Protein AF-A0AA36HAI7-F1 (afdb_monomer)

Organism: Cylicocyclus nassatus (NCBI:txid53992)

Sequence (191 aa):
MTEGSLRRISSKKKVKFVASLKKRSSSTGAIRSSNERESETRETARFRLQFTQGDLHCRLSHNTPPGHLPRKLEWDTDLTLMNDEQRCALLIKFSDAMGIMSHPYRIVAEQGMIDLLSTATSVNSVMAALPAIVNGIRFTLLHPDQSKRVYALKIMCMLTSIHGCGPNLVPFYGRLLAPLRKYLHTDAENV

Structure (mmCIF, N/CA/C/O backbone):
data_AF-A0AA36HAI7-F1
#
_entry.id   AF-A0AA36HAI7-F1
#
loop_
_atom_site.group_PDB
_atom_site.id
_atom_site.type_symbol
_atom_site.label_atom_id
_atom_site.label_alt_id
_atom_site.label_comp_id
_atom_site.label_asym_id
_atom_site.label_entity_id
_atom_site.label_seq_id
_atom_site.pdbx_PDB_ins_code
_atom_site.Cartn_x
_atom_site.Cartn_y
_atom_site.Cartn_z
_atom_site.occupancy
_atom_site.B_iso_or_equiv
_atom_site.auth_seq_id
_atom_site.auth_comp_id
_atom_site.auth_asym_id
_atom_site.auth_atom_id
_atom_site.pdbx_PDB_model_num
ATOM 1 N N . MET A 1 1 ? 83.291 -24.273 22.658 1.00 43.22 1 MET A N 1
ATOM 2 C CA . MET A 1 1 ? 83.670 -23.288 21.624 1.00 43.22 1 MET A CA 1
ATOM 3 C C . MET A 1 1 ? 83.436 -23.924 20.266 1.00 43.22 1 MET A C 1
ATOM 5 O O . MET A 1 1 ? 84.129 -24.889 20.002 1.00 43.22 1 MET A O 1
ATOM 9 N N . THR A 1 2 ? 82.433 -23.456 19.510 1.00 39.16 2 THR A N 1
ATOM 10 C CA . THR A 1 2 ? 82.450 -23.145 18.057 1.00 39.16 2 THR A CA 1
ATOM 11 C C . THR A 1 2 ? 81.018 -23.019 17.532 1.00 39.16 2 THR A C 1
ATOM 13 O O . THR A 1 2 ? 80.203 -23.925 17.685 1.00 39.16 2 THR A O 1
ATOM 16 N N . GLU A 1 3 ? 80.747 -21.861 16.936 1.00 33.28 3 GLU A N 1
ATOM 17 C CA . GLU A 1 3 ? 79.549 -21.471 16.191 1.00 33.28 3 GLU A CA 1
ATOM 18 C C . GLU A 1 3 ? 79.463 -22.165 14.814 1.00 33.28 3 GLU A C 1
ATOM 20 O O . GLU A 1 3 ? 80.473 -22.621 14.281 1.00 33.28 3 GLU A O 1
ATOM 25 N N . GLY A 1 4 ? 78.274 -22.154 14.195 1.00 32.91 4 GLY A N 1
ATOM 26 C CA . GLY A 1 4 ? 78.083 -22.427 12.759 1.00 32.91 4 GLY A CA 1
ATOM 27 C C . GLY A 1 4 ? 76.713 -23.054 12.451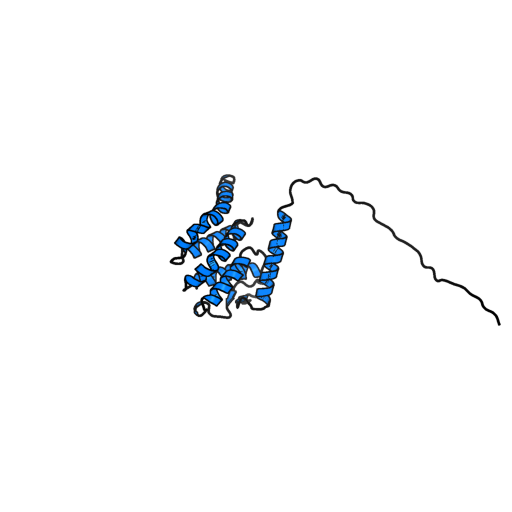 1.00 32.91 4 GLY A C 1
ATOM 28 O O . GLY A 1 4 ? 76.535 -24.240 12.674 1.00 32.91 4 GLY A O 1
ATOM 29 N N . SER A 1 5 ? 75.657 -22.297 12.125 1.00 34.94 5 SER A N 1
ATOM 30 C CA . SER A 1 5 ? 75.331 -21.685 10.817 1.00 34.94 5 SER A CA 1
ATOM 31 C C . SER A 1 5 ? 74.586 -22.632 9.850 1.00 34.94 5 SER A C 1
ATOM 33 O O . SER A 1 5 ? 74.980 -23.780 9.691 1.00 34.94 5 SER A O 1
ATOM 35 N N . LEU A 1 6 ? 73.584 -22.068 9.137 1.00 35.72 6 LEU A N 1
ATOM 36 C CA . LEU A 1 6 ? 72.895 -22.568 7.917 1.00 35.72 6 LEU A CA 1
ATOM 37 C C . LEU A 1 6 ? 71.784 -23.632 8.147 1.00 35.72 6 LEU A C 1
ATOM 39 O O . LEU A 1 6 ? 71.973 -24.569 8.895 1.00 35.72 6 LEU A O 1
ATOM 43 N N . ARG A 1 7 ? 70.589 -23.621 7.529 1.00 38.12 7 ARG A N 1
ATOM 44 C CA . ARG A 1 7 ? 70.056 -22.942 6.334 1.00 38.12 7 ARG A CA 1
ATOM 45 C C . ARG A 1 7 ? 68.521 -22.821 6.389 1.00 38.12 7 ARG A C 1
ATOM 47 O O . ARG A 1 7 ? 67.810 -23.765 6.705 1.00 38.12 7 ARG A O 1
ATOM 54 N N . ARG A 1 8 ? 68.064 -21.659 5.915 1.00 32.25 8 ARG A N 1
ATOM 55 C CA . ARG A 1 8 ? 66.859 -21.382 5.108 1.00 32.25 8 ARG A CA 1
ATOM 56 C C . ARG A 1 8 ? 66.184 -22.605 4.464 1.00 32.25 8 ARG A C 1
ATOM 58 O O . ARG A 1 8 ? 66.781 -23.243 3.599 1.00 32.25 8 ARG A O 1
ATOM 65 N N . ILE A 1 9 ? 64.891 -22.783 4.736 1.00 37.69 9 ILE A N 1
ATOM 66 C CA . ILE A 1 9 ? 63.985 -23.545 3.868 1.00 37.69 9 ILE A CA 1
ATOM 67 C C . ILE A 1 9 ? 63.387 -22.586 2.835 1.00 37.69 9 ILE A C 1
ATOM 69 O O . ILE A 1 9 ? 62.718 -21.604 3.151 1.00 37.69 9 ILE A O 1
ATOM 73 N N . SER A 1 10 ? 63.706 -22.885 1.581 1.00 31.25 10 SER A N 1
ATOM 74 C CA . SER A 1 10 ? 63.213 -22.275 0.355 1.00 31.25 10 SER A CA 1
ATOM 75 C C . SER A 1 10 ? 62.195 -23.220 -0.270 1.00 31.25 10 SER A C 1
ATOM 77 O O . SER A 1 10 ? 62.569 -24.340 -0.600 1.00 31.25 10 SER A O 1
ATOM 79 N N . SER A 1 11 ? 60.995 -22.723 -0.574 1.00 37.09 11 SER A N 1
ATOM 80 C CA . SER A 1 11 ? 60.083 -23.362 -1.532 1.00 37.09 11 SER A CA 1
ATOM 81 C C . SER A 1 11 ? 59.391 -22.303 -2.393 1.00 37.09 11 SER A C 1
ATOM 83 O O . SER A 1 11 ? 58.253 -21.911 -2.159 1.00 37.09 11 SER A O 1
ATOM 85 N N . LYS A 1 12 ? 60.105 -21.813 -3.413 1.00 32.91 12 LYS A N 1
ATOM 86 C CA . LYS A 1 12 ? 59.516 -21.165 -4.596 1.00 32.91 12 LYS A CA 1
ATOM 87 C C . LYS A 1 12 ? 59.000 -22.253 -5.545 1.00 32.91 12 LYS A C 1
ATOM 89 O O . LYS A 1 12 ? 59.813 -23.079 -5.951 1.00 32.91 12 LYS A O 1
ATOM 94 N N . LYS A 1 13 ? 57.757 -22.148 -6.040 1.00 33.94 13 LYS A N 1
ATOM 95 C CA . LYS A 1 13 ? 57.450 -22.023 -7.489 1.00 33.94 13 LYS A CA 1
ATOM 96 C C . LYS A 1 13 ? 55.952 -22.120 -7.823 1.00 33.94 13 LYS A C 1
ATOM 98 O O . LYS A 1 13 ? 55.337 -23.135 -7.545 1.00 33.94 13 LYS A O 1
ATOM 103 N N . LYS A 1 14 ? 55.541 -21.123 -8.634 1.00 32.84 14 LYS A N 1
ATOM 104 C CA . LYS A 1 14 ? 54.595 -21.154 -9.780 1.00 32.84 14 LYS A CA 1
ATOM 105 C C . LYS A 1 14 ? 53.116 -21.424 -9.426 1.00 32.84 14 LYS A C 1
ATOM 107 O O . LYS A 1 14 ? 52.816 -22.302 -8.649 1.00 32.84 14 LYS A O 1
ATOM 112 N N . VAL A 1 15 ? 52.133 -20.702 -9.967 1.00 35.97 15 VAL A N 1
ATOM 113 C CA . VAL A 1 15 ? 51.935 -20.330 -11.379 1.00 35.97 15 VAL A CA 1
ATOM 114 C C . VAL A 1 15 ? 51.191 -18.985 -11.485 1.00 35.97 15 VAL A C 1
ATOM 116 O O . VAL A 1 15 ? 50.184 -18.769 -10.822 1.00 35.97 15 VAL A O 1
ATOM 119 N N . LYS A 1 16 ? 51.693 -18.099 -12.358 1.00 40.09 16 LYS A N 1
ATOM 120 C CA . LYS A 1 16 ? 50.985 -16.941 -12.927 1.00 40.09 16 LYS A CA 1
ATOM 121 C C . LYS A 1 16 ? 50.228 -17.399 -14.178 1.00 40.09 16 LYS A C 1
ATOM 123 O O . LYS A 1 16 ? 50.870 -17.946 -15.065 1.00 40.09 16 LYS A O 1
ATOM 128 N N . PHE A 1 17 ? 48.935 -17.117 -14.260 1.00 32.16 17 PHE A N 1
ATOM 129 C CA . PHE A 1 17 ? 48.062 -17.081 -15.450 1.00 32.16 17 PHE A CA 1
ATOM 130 C C . PHE A 1 17 ? 46.818 -16.330 -14.924 1.00 32.16 17 PHE A C 1
ATOM 132 O O . PHE A 1 17 ? 46.370 -16.646 -13.831 1.00 32.16 17 PHE A O 1
ATOM 139 N N . VAL A 1 18 ? 46.283 -15.239 -15.472 1.00 37.81 18 VAL A N 1
ATOM 140 C CA . VAL A 1 18 ? 45.813 -14.959 -16.835 1.00 37.81 18 VAL A CA 1
ATOM 141 C C . VAL A 1 18 ? 45.729 -13.418 -16.928 1.00 37.81 18 VAL A C 1
ATOM 143 O O . VAL A 1 18 ? 45.133 -12.775 -16.071 1.00 37.81 18 VAL A O 1
ATOM 146 N N . ALA A 1 19 ? 46.565 -12.755 -17.723 1.00 33.78 19 ALA A N 1
ATOM 147 C CA . ALA A 1 19 ? 46.220 -12.192 -19.032 1.00 33.78 19 ALA A CA 1
ATOM 148 C C . ALA A 1 19 ? 44.856 -11.464 -19.115 1.00 33.78 19 ALA A C 1
ATOM 150 O O . ALA A 1 19 ? 43.803 -12.077 -19.218 1.00 33.78 19 ALA A O 1
ATOM 151 N N . SER A 1 20 ? 44.944 -10.130 -19.140 1.00 36.66 20 SER A N 1
ATOM 152 C CA . SER A 1 20 ? 44.315 -9.233 -20.119 1.00 36.66 20 SER A CA 1
ATOM 153 C C . SER A 1 20 ? 42.924 -9.609 -20.650 1.00 36.66 20 SER A C 1
ATOM 155 O O . SER A 1 20 ? 42.786 -10.453 -21.530 1.00 36.66 20 SER A O 1
ATOM 157 N N . LEU A 1 21 ? 41.908 -8.848 -20.237 1.00 40.12 21 LEU A N 1
ATOM 158 C CA . LEU A 1 21 ? 40.684 -8.673 -21.019 1.00 40.12 21 LEU A CA 1
ATOM 159 C C . LEU A 1 21 ? 40.210 -7.224 -20.928 1.00 40.12 21 LEU A C 1
ATOM 161 O O . LEU A 1 21 ? 39.266 -6.854 -20.238 1.00 40.12 21 LEU A O 1
ATOM 165 N N . LYS A 1 22 ? 40.898 -6.389 -21.708 1.00 45.06 22 LYS A N 1
ATOM 166 C CA . LYS A 1 22 ? 40.323 -5.173 -22.267 1.00 45.06 22 LYS A CA 1
ATOM 167 C C . LYS A 1 22 ? 39.283 -5.594 -23.302 1.00 45.06 22 LYS A C 1
ATOM 169 O O . LYS A 1 22 ? 39.638 -5.915 -24.432 1.00 45.06 22 LYS A O 1
ATOM 174 N N . LYS A 1 23 ? 38.003 -5.569 -22.934 1.00 39.53 23 LYS A N 1
ATOM 175 C CA . LYS A 1 23 ? 36.906 -5.548 -23.905 1.00 39.53 23 LYS A CA 1
ATOM 176 C C . LYS A 1 23 ? 36.092 -4.281 -23.687 1.00 39.53 23 LYS A C 1
ATOM 178 O O . LYS A 1 23 ? 35.318 -4.158 -22.748 1.00 39.53 23 LYS A O 1
ATOM 183 N N . ARG A 1 24 ? 36.343 -3.315 -24.574 1.00 40.03 24 ARG A N 1
ATOM 184 C CA . ARG A 1 24 ? 35.413 -2.237 -24.897 1.00 40.03 24 ARG A CA 1
ATOM 185 C C . ARG A 1 24 ? 34.096 -2.890 -25.316 1.00 40.03 24 ARG A C 1
ATOM 187 O O . ARG A 1 24 ? 34.078 -3.601 -26.316 1.00 40.03 24 ARG A O 1
ATOM 194 N N . SER A 1 25 ? 33.020 -2.631 -24.588 1.00 36.41 25 SER A N 1
ATOM 195 C CA . SER A 1 25 ? 31.663 -2.755 -25.112 1.00 36.41 25 SER A CA 1
ATOM 196 C C . SER A 1 25 ? 31.070 -1.356 -25.173 1.00 36.41 25 SER A C 1
ATOM 198 O O . SER A 1 25 ? 30.589 -0.803 -24.188 1.00 36.41 25 SER A O 1
ATOM 200 N N . SER A 1 26 ? 31.169 -0.766 -26.358 1.00 43.06 26 SER A N 1
ATOM 201 C CA . SER A 1 26 ? 30.229 0.237 -26.822 1.00 43.06 26 SER A CA 1
ATOM 202 C C . SER A 1 26 ? 28.848 -0.413 -26.899 1.00 43.06 26 SER A C 1
ATOM 204 O O . SER A 1 26 ? 28.598 -1.228 -27.784 1.00 43.06 26 SER A O 1
ATOM 206 N N . SER A 1 27 ? 27.962 -0.063 -25.977 1.00 37.19 27 SER A N 1
ATOM 207 C CA . SER A 1 27 ? 26.522 -0.230 -26.157 1.00 37.19 27 SER A CA 1
ATOM 208 C C . SER A 1 27 ? 25.816 0.872 -25.381 1.00 37.19 27 SER A C 1
ATOM 210 O O . SER A 1 27 ? 25.632 0.813 -24.165 1.00 37.19 27 SER A O 1
ATOM 212 N N . THR A 1 28 ? 25.472 1.921 -26.113 1.00 44.28 28 THR A N 1
ATOM 213 C CA . THR A 1 28 ? 24.545 2.970 -25.712 1.00 44.28 28 THR A CA 1
ATOM 214 C C . THR A 1 28 ? 23.184 2.316 -25.459 1.00 44.28 28 THR A C 1
ATOM 216 O O . THR A 1 28 ? 22.461 2.025 -26.403 1.00 44.28 28 THR A O 1
ATOM 219 N N . GLY A 1 29 ? 22.864 2.017 -24.197 1.00 45.91 29 GLY A N 1
ATOM 220 C CA . GLY A 1 29 ? 21.549 1.495 -23.806 1.00 45.91 29 GLY A CA 1
ATOM 221 C C . GLY A 1 29 ? 21.586 0.450 -22.692 1.00 45.91 29 GLY A C 1
ATOM 222 O O . GLY A 1 29 ? 21.330 -0.713 -22.960 1.00 45.91 29 GLY A O 1
ATOM 223 N N . ALA A 1 30 ? 21.898 0.835 -21.447 1.00 42.28 30 ALA A N 1
ATOM 224 C CA . ALA A 1 30 ? 21.732 -0.072 -20.293 1.00 42.28 30 ALA A CA 1
ATOM 225 C C . ALA A 1 30 ? 21.696 0.602 -18.903 1.00 42.28 30 ALA A C 1
ATOM 227 O O . ALA A 1 30 ? 21.829 -0.084 -17.898 1.00 42.28 30 ALA A O 1
ATOM 228 N N . ILE A 1 31 ? 21.529 1.926 -18.786 1.00 46.78 31 ILE A N 1
ATOM 229 C CA . ILE A 1 31 ? 21.649 2.585 -17.465 1.00 46.78 31 ILE A CA 1
ATOM 230 C C . ILE A 1 31 ? 20.354 2.473 -16.629 1.00 46.78 31 ILE A C 1
ATOM 232 O O . ILE A 1 31 ? 20.401 2.561 -15.408 1.00 46.78 31 ILE A O 1
ATOM 236 N N . ARG A 1 32 ? 19.188 2.213 -17.243 1.00 46.47 32 ARG A N 1
ATOM 237 C CA . ARG A 1 32 ? 17.909 2.142 -16.503 1.00 46.47 32 ARG A CA 1
ATOM 238 C C . ARG A 1 32 ? 17.662 0.817 -15.770 1.00 46.47 32 ARG A C 1
ATOM 240 O O . ARG A 1 32 ? 17.131 0.845 -14.668 1.00 46.47 32 ARG A O 1
ATOM 247 N N . SER A 1 33 ? 18.091 -0.323 -16.324 1.00 46.56 33 SER A N 1
ATOM 248 C CA . SER A 1 33 ? 17.681 -1.637 -15.791 1.00 46.56 33 SER A CA 1
ATOM 249 C C . SER A 1 3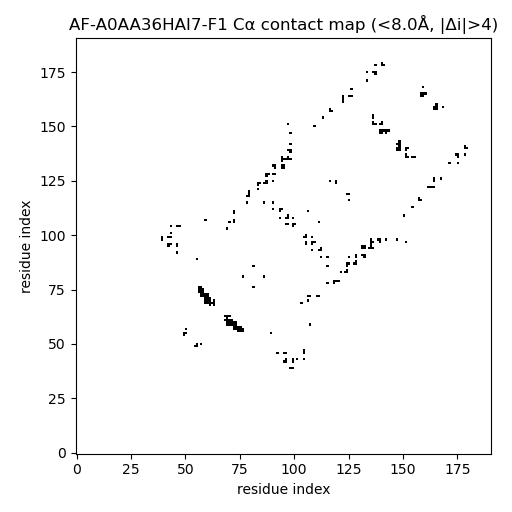3 ? 18.338 -2.028 -14.463 1.00 46.56 33 SER A C 1
ATOM 251 O O . SER A 1 33 ? 17.763 -2.800 -13.699 1.00 46.56 33 SER A O 1
ATOM 253 N N . SER A 1 34 ? 19.535 -1.508 -14.174 1.00 49.81 34 SER A N 1
ATOM 254 C CA . SER A 1 34 ? 20.258 -1.848 -12.942 1.00 49.81 34 SER A CA 1
ATOM 255 C C . SER A 1 34 ? 19.626 -1.172 -11.725 1.00 49.81 34 SER A C 1
ATOM 257 O O . SER A 1 34 ? 19.387 -1.828 -10.717 1.00 49.81 34 SER A O 1
ATOM 259 N N . ASN A 1 35 ? 19.247 0.104 -11.859 1.00 53.88 35 ASN A N 1
ATOM 260 C CA . ASN A 1 35 ? 18.631 0.868 -10.771 1.00 53.88 35 ASN A CA 1
ATOM 261 C C . ASN A 1 35 ? 17.242 0.335 -10.387 1.00 53.88 35 ASN A C 1
ATOM 263 O O . ASN A 1 35 ? 16.893 0.337 -9.211 1.00 53.88 35 ASN A O 1
ATOM 267 N N . GLU A 1 36 ? 16.451 -0.132 -11.358 1.00 51.56 36 GLU A N 1
ATOM 268 C CA . GLU A 1 36 ? 15.111 -0.683 -11.105 1.00 51.56 36 GLU A CA 1
ATOM 269 C C . GLU A 1 36 ? 15.186 -2.010 -10.336 1.00 51.56 36 GLU A C 1
ATOM 271 O O . GLU A 1 36 ? 14.492 -2.180 -9.334 1.00 51.56 36 GLU A O 1
ATOM 276 N N . ARG A 1 37 ? 16.102 -2.908 -10.728 1.00 53.41 37 ARG A N 1
ATOM 277 C CA . ARG A 1 37 ? 16.336 -4.173 -10.013 1.00 53.41 37 ARG A CA 1
ATOM 278 C C . ARG A 1 37 ? 16.905 -3.950 -8.615 1.00 53.41 37 ARG A C 1
ATOM 280 O O . ARG A 1 37 ? 16.507 -4.641 -7.682 1.00 53.41 37 ARG A O 1
ATOM 287 N N . GLU A 1 38 ? 17.817 -2.996 -8.440 1.00 58.59 38 GLU A N 1
ATOM 288 C CA . GLU A 1 38 ? 18.379 -2.669 -7.123 1.00 58.59 38 GLU A CA 1
ATOM 289 C C . GLU A 1 38 ? 17.333 -2.051 -6.179 1.00 58.59 38 GLU A C 1
ATOM 291 O O . GLU A 1 38 ? 17.289 -2.422 -5.002 1.00 58.59 38 GLU A O 1
ATOM 296 N N . SER A 1 39 ? 16.449 -1.178 -6.686 1.00 59.12 39 SER A N 1
ATOM 297 C CA . SER A 1 39 ? 15.329 -0.615 -5.910 1.00 59.12 39 SER A CA 1
ATOM 298 C C . SER A 1 39 ? 14.372 -1.709 -5.454 1.00 59.12 39 SER A C 1
ATOM 300 O O . SER A 1 39 ? 14.086 -1.822 -4.262 1.00 59.12 39 SER A O 1
ATOM 302 N N . GLU A 1 40 ? 13.972 -2.587 -6.379 1.00 61.22 40 GLU A N 1
ATOM 303 C CA . GLU A 1 40 ? 13.104 -3.724 -6.076 1.00 61.22 40 GLU A CA 1
ATOM 304 C C . GLU A 1 40 ? 13.744 -4.649 -5.032 1.00 61.22 40 GLU A C 1
ATOM 306 O O . GLU A 1 40 ? 13.078 -5.114 -4.105 1.00 61.22 40 GLU A O 1
ATOM 311 N N . THR A 1 41 ? 15.059 -4.864 -5.115 1.00 66.56 41 THR A N 1
ATOM 312 C CA . THR A 1 41 ? 15.799 -5.691 -4.151 1.00 66.56 41 THR A CA 1
ATOM 313 C C . THR A 1 41 ? 15.781 -5.071 -2.749 1.00 66.56 41 THR A C 1
ATOM 315 O O . THR A 1 41 ? 15.611 -5.788 -1.759 1.00 66.56 41 THR A O 1
ATOM 318 N N . ARG A 1 42 ? 15.904 -3.742 -2.637 1.00 74.56 42 ARG A N 1
ATOM 319 C CA . ARG A 1 42 ? 15.892 -3.025 -1.351 1.00 74.56 42 ARG A CA 1
ATOM 320 C C . ARG A 1 42 ? 14.496 -2.952 -0.732 1.00 74.56 42 ARG A C 1
ATOM 322 O O . ARG A 1 42 ? 14.355 -3.176 0.470 1.00 74.56 42 ARG A O 1
ATOM 329 N N . GLU A 1 43 ? 13.478 -2.658 -1.532 1.00 70.88 43 GLU A N 1
ATOM 330 C CA . GLU A 1 43 ? 12.073 -2.621 -1.102 1.00 70.88 43 GLU A CA 1
ATOM 331 C C . GLU A 1 43 ? 11.605 -4.007 -0.658 1.00 70.88 43 GLU A C 1
ATOM 333 O O . GLU A 1 43 ? 11.065 -4.166 0.439 1.00 70.88 43 GLU A O 1
ATOM 338 N N . THR A 1 44 ? 11.942 -5.036 -1.442 1.00 77.38 44 THR A N 1
ATOM 339 C CA . THR A 1 44 ? 11.695 -6.435 -1.081 1.00 77.38 44 THR A CA 1
ATOM 340 C C . THR A 1 44 ? 12.408 -6.804 0.215 1.00 77.38 44 THR A C 1
ATOM 342 O O . THR A 1 44 ? 11.814 -7.462 1.065 1.00 77.38 44 THR A O 1
ATOM 345 N N . ALA A 1 45 ? 13.656 -6.367 0.418 1.00 80.69 45 ALA A N 1
ATOM 346 C CA . ALA A 1 45 ? 14.388 -6.635 1.655 1.00 80.69 45 ALA A CA 1
ATOM 347 C C . ALA A 1 45 ? 13.732 -5.978 2.882 1.00 80.69 45 ALA A C 1
ATOM 349 O O . ALA A 1 45 ? 13.617 -6.623 3.926 1.00 80.69 45 ALA A O 1
ATOM 350 N N . ARG A 1 46 ? 13.261 -4.729 2.760 1.00 84.75 46 ARG A N 1
ATOM 351 C CA . ARG A 1 46 ? 12.574 -4.011 3.846 1.00 84.75 46 ARG A CA 1
ATOM 352 C C . ARG A 1 46 ? 11.242 -4.668 4.200 1.00 84.75 46 ARG A C 1
ATOM 354 O O . ARG A 1 46 ? 11.000 -4.940 5.374 1.00 84.75 46 ARG A O 1
ATOM 361 N N . PHE A 1 47 ? 10.414 -4.968 3.203 1.00 85.19 47 PHE A N 1
ATOM 362 C CA . PHE A 1 47 ? 9.122 -5.619 3.424 1.00 85.19 47 PHE A CA 1
ATOM 363 C C . PHE A 1 47 ? 9.284 -7.046 3.961 1.00 85.19 47 PHE A C 1
ATOM 365 O O . PHE A 1 47 ? 8.575 -7.462 4.874 1.00 85.19 47 PHE A O 1
ATOM 372 N N . ARG A 1 48 ? 10.285 -7.784 3.464 1.00 84.81 48 ARG A N 1
ATOM 373 C CA . ARG A 1 48 ? 10.652 -9.100 3.998 1.00 84.81 48 ARG A CA 1
ATOM 374 C C . ARG A 1 48 ? 11.002 -9.024 5.478 1.00 84.81 48 ARG A C 1
ATOM 376 O O . ARG A 1 48 ? 10.537 -9.870 6.232 1.00 84.81 48 ARG A O 1
ATOM 383 N N . LEU A 1 49 ? 11.797 -8.034 5.885 1.00 85.94 49 LEU A N 1
ATOM 384 C CA . LEU A 1 49 ? 12.177 -7.849 7.283 1.00 85.94 49 LEU A CA 1
ATOM 385 C C . LEU A 1 49 ? 10.941 -7.603 8.161 1.00 85.94 49 LEU A C 1
ATOM 387 O O . LEU A 1 49 ? 10.768 -8.300 9.159 1.00 85.94 49 LEU A O 1
ATOM 391 N N . GLN A 1 50 ? 10.043 -6.709 7.733 1.00 86.00 50 GLN A N 1
ATOM 392 C CA . GLN A 1 50 ? 8.771 -6.434 8.417 1.00 86.00 50 GLN A CA 1
ATOM 393 C C . GLN A 1 50 ? 7.899 -7.688 8.549 1.00 86.00 50 GLN A C 1
ATOM 395 O O . GLN A 1 50 ? 7.376 -7.966 9.627 1.00 86.00 50 GLN A O 1
ATOM 400 N N . PHE A 1 51 ? 7.797 -8.488 7.484 1.00 84.62 51 PHE A N 1
ATOM 401 C CA . PHE A 1 51 ? 7.069 -9.755 7.515 1.00 84.62 51 PHE A CA 1
ATOM 402 C C . PHE A 1 51 ? 7.705 -10.757 8.489 1.00 84.62 51 PHE A C 1
ATOM 404 O O . PHE A 1 51 ? 7.013 -11.329 9.324 1.00 84.62 51 PHE A O 1
ATOM 411 N N . THR A 1 52 ? 9.030 -10.939 8.446 1.00 83.31 52 THR A N 1
ATOM 412 C CA . THR A 1 52 ? 9.734 -11.881 9.339 1.00 83.31 52 THR A CA 1
ATOM 413 C C . THR A 1 52 ? 9.708 -11.473 10.809 1.00 83.31 52 THR A C 1
ATOM 415 O O . THR A 1 52 ? 9.796 -12.336 11.675 1.00 83.31 52 THR A O 1
ATOM 418 N N . GLN A 1 53 ? 9.585 -10.176 11.095 1.00 86.50 53 GLN A N 1
ATOM 419 C CA . GLN A 1 53 ? 9.475 -9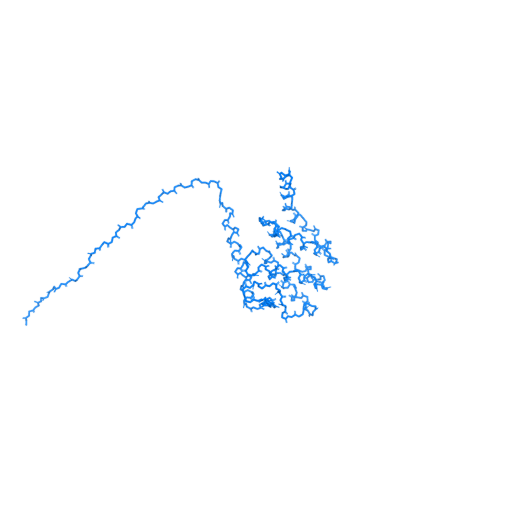.644 12.454 1.00 86.50 53 GLN A CA 1
ATOM 420 C C . GLN A 1 53 ? 8.044 -9.702 13.009 1.00 86.50 53 GLN A C 1
ATOM 422 O O . GLN A 1 53 ? 7.853 -9.435 14.190 1.00 86.50 53 GLN A O 1
ATOM 427 N N . GLY A 1 54 ? 7.047 -10.045 12.184 1.00 79.75 54 GLY A N 1
ATOM 428 C CA . GLY A 1 54 ? 5.638 -10.073 12.589 1.00 79.75 54 GLY A CA 1
ATOM 429 C C . GLY A 1 54 ? 4.958 -8.699 12.621 1.00 79.75 54 GLY A C 1
ATOM 430 O O . GLY A 1 54 ? 3.819 -8.593 13.060 1.00 79.75 54 GLY A O 1
ATOM 431 N N . ASP A 1 55 ? 5.606 -7.654 12.100 1.00 83.19 55 ASP A N 1
ATOM 432 C CA . ASP A 1 55 ? 5.137 -6.256 12.137 1.00 83.19 55 ASP A CA 1
ATOM 433 C C . ASP A 1 55 ? 3.962 -5.968 11.168 1.00 83.19 55 ASP A C 1
ATOM 435 O O . ASP A 1 55 ? 3.434 -4.854 11.100 1.00 83.19 55 ASP A O 1
ATOM 439 N N . LEU A 1 56 ? 3.561 -6.974 10.382 1.00 81.94 56 LEU A N 1
ATOM 440 C CA . LEU A 1 56 ? 2.429 -6.923 9.449 1.00 81.94 56 LEU A CA 1
ATOM 441 C C . LEU A 1 56 ? 1.166 -7.621 9.983 1.00 81.94 56 LEU A C 1
ATOM 443 O O . LEU A 1 56 ? 0.124 -7.523 9.341 1.00 81.94 56 LEU A O 1
ATOM 447 N N . HIS A 1 57 ? 1.246 -8.305 11.134 1.00 83.75 57 HIS A N 1
ATOM 448 C CA . HIS A 1 57 ? 0.140 -9.060 11.749 1.00 83.75 57 HIS A CA 1
ATOM 449 C C . HIS A 1 57 ? -0.580 -10.020 10.782 1.00 83.75 57 HIS A C 1
ATOM 451 O O . HIS A 1 57 ? -1.793 -10.220 10.866 1.00 83.75 57 HIS A O 1
ATOM 457 N N . CYS A 1 58 ? 0.155 -10.590 9.828 1.00 83.94 58 CYS A N 1
ATOM 458 C CA . CYS A 1 58 ? -0.384 -11.509 8.840 1.00 83.94 58 CYS A CA 1
ATOM 459 C C . CYS A 1 58 ? 0.594 -12.649 8.554 1.00 83.94 58 CYS A C 1
ATOM 461 O O . CYS A 1 58 ? 1.815 -12.506 8.669 1.00 83.94 58 CYS A O 1
ATOM 463 N N . ARG A 1 59 ? 0.045 -13.803 8.179 1.00 84.12 59 ARG A N 1
ATOM 464 C CA . ARG A 1 59 ? 0.770 -15.043 7.907 1.00 84.12 59 ARG A CA 1
ATOM 465 C C . ARG A 1 59 ? 0.275 -15.661 6.613 1.00 84.12 59 ARG A C 1
ATOM 467 O O . ARG A 1 59 ? -0.860 -15.465 6.189 1.00 84.12 59 ARG A O 1
ATOM 474 N N . LEU A 1 60 ? 1.148 -16.423 5.971 1.00 82.19 60 LEU A N 1
ATOM 475 C CA . LEU A 1 60 ? 0.778 -17.207 4.802 1.00 82.19 60 LEU A CA 1
ATOM 476 C C . LEU A 1 60 ? 0.313 -18.587 5.250 1.00 82.19 60 LEU A C 1
ATOM 478 O O . LEU A 1 60 ? 1.083 -19.356 5.824 1.00 82.19 60 LEU A O 1
ATOM 482 N N . SER A 1 61 ? -0.944 -18.895 4.957 1.00 76.50 61 SER A N 1
ATOM 483 C CA . SER A 1 61 ? -1.532 -20.197 5.224 1.00 76.50 61 SER A CA 1
ATOM 484 C C . SER A 1 61 ? -1.026 -21.224 4.221 1.00 76.50 61 SER A C 1
ATOM 486 O O . SER A 1 61 ? -1.205 -21.084 3.005 1.00 76.50 61 SER A O 1
ATOM 488 N N . HIS A 1 62 ? -0.419 -22.287 4.741 1.00 68.31 62 HIS A N 1
ATOM 489 C CA . HIS A 1 62 ? 0.023 -23.450 3.977 1.00 68.31 62 HIS A CA 1
ATOM 490 C C . HIS A 1 62 ? -1.009 -24.585 4.037 1.00 68.31 62 HIS A C 1
ATOM 492 O O . HIS A 1 62 ? -0.641 -25.754 4.065 1.00 68.31 62 HIS A O 1
ATOM 498 N N . ASN A 1 63 ? -2.310 -24.269 3.995 1.00 58.62 63 ASN A N 1
ATOM 499 C CA . ASN A 1 63 ? -3.396 -25.264 3.919 1.00 58.62 63 ASN A CA 1
ATOM 500 C C . ASN A 1 63 ? -3.463 -25.995 2.557 1.00 58.62 63 ASN A C 1
ATOM 502 O O . ASN A 1 63 ? -4.527 -26.406 2.102 1.00 58.62 63 ASN A O 1
ATOM 506 N N . THR A 1 64 ? -2.330 -26.126 1.869 1.00 59.22 64 THR A N 1
ATOM 507 C CA . THR A 1 64 ? -2.202 -26.749 0.548 1.00 59.22 64 THR A CA 1
ATOM 508 C C . THR A 1 64 ? -1.317 -27.993 0.701 1.00 59.22 64 THR A C 1
ATOM 510 O O . THR A 1 64 ? -0.415 -27.971 1.539 1.00 59.22 64 THR A O 1
ATOM 513 N N . PRO A 1 65 ? -1.545 -29.080 -0.062 1.00 65.88 65 PRO A N 1
ATOM 514 C CA . PRO A 1 65 ? -0.731 -30.291 0.030 1.00 65.88 65 PRO A CA 1
ATOM 515 C C . PRO A 1 65 ? 0.774 -29.996 -0.091 1.00 65.88 65 PRO A C 1
ATOM 517 O O . PRO A 1 65 ? 1.150 -29.037 -0.779 1.00 65.88 65 PRO A O 1
ATOM 520 N N . PRO A 1 66 ? 1.646 -30.807 0.541 1.00 61.38 66 PRO A N 1
ATOM 521 C CA . PRO A 1 66 ? 3.091 -30.615 0.465 1.00 61.38 66 PRO A CA 1
ATOM 522 C C . PRO A 1 66 ? 3.543 -30.534 -1.001 1.00 61.38 66 PRO A C 1
ATOM 524 O O . PRO A 1 66 ? 3.256 -31.425 -1.796 1.00 61.38 66 PRO A O 1
ATOM 527 N N . GLY A 1 67 ? 4.211 -29.433 -1.359 1.00 62.59 67 GLY A N 1
ATOM 528 C CA . GLY A 1 67 ? 4.635 -29.124 -2.732 1.00 62.59 67 GLY A CA 1
ATOM 529 C C . GLY A 1 67 ? 3.879 -27.974 -3.411 1.00 62.59 67 GLY A C 1
ATOM 530 O O . GLY A 1 67 ? 4.316 -27.511 -4.462 1.00 62.59 67 GLY A O 1
ATOM 531 N N . HIS A 1 68 ? 2.796 -27.458 -2.818 1.00 58.91 68 HIS A N 1
ATOM 532 C CA . HIS A 1 68 ? 2.075 -26.295 -3.345 1.00 58.91 68 HIS A CA 1
ATOM 533 C C . HIS A 1 68 ? 2.412 -24.987 -2.615 1.00 58.91 68 HIS A C 1
ATOM 535 O O . HIS A 1 68 ? 2.565 -24.944 -1.395 1.00 58.91 68 HIS A O 1
ATOM 541 N N . LEU A 1 69 ? 2.501 -23.897 -3.387 1.00 60.81 69 LEU A N 1
ATOM 542 C CA . LEU A 1 69 ? 2.751 -22.557 -2.857 1.00 60.81 69 LEU A CA 1
ATOM 543 C C . LEU A 1 69 ? 1.556 -22.067 -2.017 1.00 60.81 69 LEU A C 1
ATOM 545 O O . LEU A 1 69 ? 0.409 -22.303 -2.416 1.00 60.81 69 LEU A O 1
ATOM 549 N N . PRO A 1 70 ? 1.804 -21.370 -0.891 1.00 61.34 70 PRO A N 1
ATOM 550 C CA . PRO A 1 70 ? 0.748 -20.836 -0.040 1.00 61.34 70 PRO A CA 1
ATOM 551 C C . PRO A 1 70 ? -0.121 -19.862 -0.837 1.00 61.34 70 PRO A C 1
ATOM 553 O O . PRO A 1 70 ? 0.386 -18.955 -1.501 1.00 61.34 70 PRO A O 1
ATOM 556 N N . ARG A 1 71 ? -1.440 -20.065 -0.792 1.00 65.31 71 ARG A N 1
ATOM 557 C CA . ARG A 1 71 ? -2.403 -19.283 -1.587 1.00 65.31 71 ARG A CA 1
ATOM 558 C C . ARG A 1 71 ? -3.191 -18.256 -0.791 1.00 65.31 71 ARG A C 1
ATOM 560 O O . ARG A 1 71 ? -3.812 -17.400 -1.412 1.00 65.31 71 ARG A O 1
ATOM 567 N N . LYS A 1 72 ? -3.210 -18.344 0.541 1.00 74.00 72 LYS A N 1
ATOM 568 C CA . LYS A 1 72 ? -4.111 -17.531 1.361 1.00 74.00 72 LYS A CA 1
ATOM 569 C C . LYS A 1 72 ? -3.351 -16.756 2.430 1.00 74.00 72 LYS A C 1
ATOM 571 O O . LYS A 1 72 ? -2.536 -17.327 3.152 1.00 74.00 72 LYS A O 1
ATOM 576 N N . LEU A 1 73 ? -3.638 -15.459 2.501 1.00 84.25 73 LEU A N 1
ATOM 577 C CA . LEU A 1 73 ? -3.226 -14.592 3.594 1.00 84.25 73 LEU A CA 1
ATOM 578 C C . LEU A 1 73 ? -4.190 -14.797 4.769 1.00 84.25 73 LEU A C 1
ATOM 580 O O . LEU A 1 73 ? -5.406 -14.753 4.589 1.00 84.25 73 LEU A O 1
ATOM 584 N N . GLU A 1 74 ? -3.644 -15.051 5.949 1.00 85.00 74 GLU A N 1
ATOM 585 C CA . GLU A 1 74 ? -4.376 -15.109 7.211 1.00 85.00 74 GLU A CA 1
ATOM 586 C C . GLU A 1 74 ? -3.921 -13.946 8.087 1.00 85.00 74 GLU A C 1
ATOM 588 O O . GLU A 1 74 ? -2.730 -13.646 8.170 1.00 85.00 74 GLU A O 1
ATOM 593 N N . TRP A 1 75 ? -4.876 -13.266 8.709 1.00 87.12 75 TRP A N 1
ATOM 594 C CA . TRP A 1 75 ? -4.612 -12.138 9.591 1.00 87.12 75 TRP A CA 1
ATOM 595 C C . TRP A 1 75 ? -4.621 -12.618 11.041 1.00 87.12 75 TRP A C 1
ATOM 597 O O . TRP A 1 75 ? -5.539 -13.330 11.444 1.00 87.12 75 TRP A O 1
ATOM 607 N N . ASP A 1 76 ? -3.609 -12.224 11.816 1.00 84.44 76 ASP A N 1
ATOM 608 C CA . ASP A 1 76 ? -3.519 -12.541 13.248 1.00 84.44 76 ASP A CA 1
ATOM 609 C C . ASP A 1 76 ? -4.564 -11.739 14.056 1.00 84.44 76 ASP A C 1
ATOM 611 O O . ASP A 1 76 ? -5.002 -12.171 15.121 1.00 84.44 76 ASP A O 1
ATOM 615 N N . THR A 1 77 ? -4.992 -10.590 13.523 1.00 82.38 77 THR A N 1
ATOM 616 C CA . THR A 1 77 ? -5.982 -9.684 14.121 1.00 82.38 77 THR A CA 1
ATOM 617 C C . THR A 1 77 ? -7.165 -9.495 13.177 1.00 82.38 77 THR A C 1
ATOM 619 O O . THR A 1 77 ? -6.978 -9.354 11.968 1.00 82.38 77 THR A O 1
ATOM 622 N N . ASP A 1 78 ? -8.381 -9.418 13.721 1.00 83.75 78 ASP A N 1
ATOM 623 C CA . ASP A 1 78 ? -9.567 -9.066 12.938 1.00 83.75 78 ASP A CA 1
ATOM 624 C C . ASP A 1 78 ? -9.448 -7.631 12.392 1.00 83.75 78 ASP A C 1
ATOM 626 O O . ASP A 1 78 ? -9.348 -6.654 13.141 1.00 83.75 78 ASP A O 1
ATOM 630 N N . LEU A 1 79 ? -9.463 -7.506 11.065 1.00 83.88 79 LEU A N 1
ATOM 631 C CA . LEU A 1 79 ? -9.342 -6.233 10.358 1.00 83.88 79 LEU A CA 1
ATOM 632 C C . LEU A 1 79 ? -10.484 -5.261 10.675 1.00 83.88 79 LEU A C 1
ATOM 634 O O . LEU A 1 79 ? -10.292 -4.044 10.576 1.00 83.88 79 LEU A O 1
ATOM 638 N N . THR A 1 80 ? -11.654 -5.777 11.057 1.00 84.12 80 THR A N 1
ATOM 639 C CA . THR A 1 80 ? -12.829 -4.962 11.396 1.00 84.12 80 THR A CA 1
ATOM 640 C C . THR A 1 80 ? -12.670 -4.249 12.738 1.00 84.12 80 THR A C 1
ATOM 642 O O . THR A 1 80 ? -13.144 -3.124 12.888 1.00 84.12 80 THR A O 1
ATOM 645 N N . LEU A 1 81 ? -11.945 -4.863 13.677 1.00 84.38 81 LEU A N 1
ATOM 646 C CA . LEU A 1 81 ? -11.725 -4.365 15.039 1.00 84.38 81 LEU A CA 1
ATOM 647 C C . LEU A 1 81 ? -10.484 -3.468 15.161 1.00 84.38 81 LEU A C 1
ATOM 649 O O . LEU A 1 81 ? -10.173 -2.976 16.242 1.00 84.38 81 LEU A O 1
ATOM 653 N N . MET A 1 82 ? -9.753 -3.273 14.065 1.00 85.19 82 MET A N 1
ATOM 654 C CA . MET A 1 82 ? -8.506 -2.519 14.054 1.00 85.19 82 MET A CA 1
ATOM 655 C C . MET A 1 82 ? -8.739 -1.007 14.150 1.00 85.19 82 MET A C 1
ATOM 657 O O . MET A 1 82 ? -9.563 -0.447 13.422 1.00 85.19 82 MET A O 1
ATOM 661 N N . ASN A 1 83 ? -7.941 -0.340 14.988 1.00 88.44 83 ASN A N 1
ATOM 662 C CA . ASN A 1 83 ? -7.969 1.115 15.136 1.00 88.44 83 ASN A CA 1
ATOM 663 C C . ASN A 1 83 ? -7.487 1.828 13.859 1.00 88.44 83 ASN A C 1
ATOM 665 O O . ASN A 1 83 ? -6.630 1.323 13.128 1.00 88.44 83 ASN A O 1
ATOM 669 N N . ASP A 1 84 ? -7.964 3.055 13.640 1.00 87.12 84 ASP A N 1
ATOM 670 C CA . ASP A 1 84 ? -7.632 3.863 12.457 1.00 87.12 84 ASP A CA 1
ATOM 671 C C . ASP A 1 84 ? -6.125 4.105 12.289 1.00 87.12 84 ASP A C 1
ATOM 673 O O . ASP A 1 84 ? -5.609 4.041 11.172 1.00 87.12 84 ASP A O 1
ATOM 677 N N . GLU A 1 85 ? -5.404 4.332 13.390 1.00 88.75 85 GLU A N 1
ATOM 678 C CA . GLU A 1 85 ? -3.949 4.535 13.386 1.00 88.75 85 GLU A CA 1
ATOM 679 C C . GLU A 1 85 ? -3.188 3.275 12.962 1.00 88.75 85 GLU A C 1
ATOM 681 O O . GLU A 1 85 ? -2.285 3.338 12.127 1.00 88.75 85 GLU A O 1
ATOM 686 N N . GLN A 1 86 ? -3.584 2.114 13.494 1.00 88.69 86 GLN A N 1
ATOM 687 C CA . GLN A 1 86 ? -2.982 0.825 13.147 1.00 88.69 86 GLN A CA 1
ATOM 688 C C . GLN A 1 86 ? -3.232 0.493 11.676 1.00 88.69 86 GLN A C 1
ATOM 690 O O . GLN A 1 86 ? -2.310 0.094 10.960 1.00 88.69 86 GLN A O 1
ATOM 695 N N . ARG A 1 87 ? -4.460 0.730 11.201 1.00 89.00 87 ARG A N 1
ATOM 696 C CA . ARG A 1 87 ? -4.830 0.526 9.799 1.00 89.00 87 ARG A CA 1
ATOM 697 C C . ARG A 1 87 ? -4.048 1.452 8.875 1.00 89.00 87 ARG A C 1
ATOM 699 O O . ARG A 1 87 ? -3.519 0.989 7.870 1.00 89.00 87 ARG A O 1
ATOM 706 N N . CYS A 1 88 ? -3.921 2.731 9.227 1.00 90.50 88 CYS A N 1
ATOM 707 C CA . CYS A 1 88 ? -3.114 3.696 8.482 1.00 90.50 88 CYS A CA 1
ATOM 708 C C . CYS A 1 88 ? -1.647 3.247 8.389 1.00 90.50 88 CYS A C 1
ATOM 710 O O . CYS A 1 88 ? -1.082 3.190 7.295 1.00 90.50 88 CYS A O 1
ATOM 712 N N . ALA A 1 89 ? -1.046 2.841 9.513 1.00 90.88 89 ALA A N 1
ATOM 713 C CA . ALA A 1 89 ? 0.331 2.358 9.545 1.00 90.88 89 ALA A CA 1
ATOM 714 C C . ALA A 1 89 ? 0.537 1.123 8.651 1.00 90.88 89 ALA A C 1
ATOM 716 O O . ALA A 1 89 ? 1.531 1.048 7.926 1.00 90.88 89 ALA A O 1
ATOM 717 N N . LEU A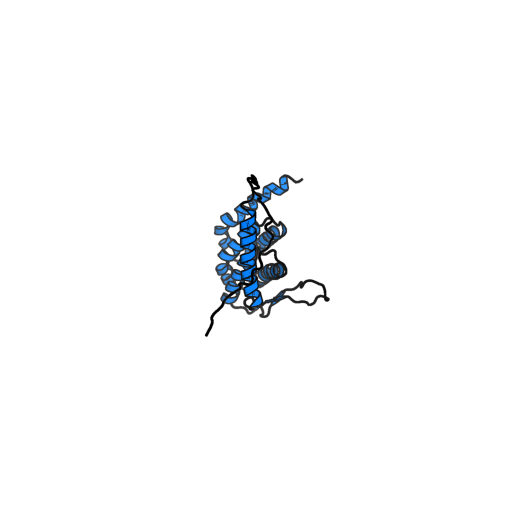 1 90 ? -0.406 0.174 8.659 1.00 90.31 90 LEU A N 1
ATOM 718 C CA . LEU A 1 90 ? -0.360 -0.987 7.770 1.00 90.31 90 LEU A CA 1
ATOM 719 C C . LEU A 1 90 ? -0.541 -0.585 6.305 1.00 90.31 90 LEU A C 1
ATOM 721 O O . LEU A 1 90 ? 0.271 -0.990 5.480 1.00 90.31 90 LEU A O 1
ATOM 725 N N . LEU A 1 91 ? -1.526 0.251 5.969 1.00 90.75 91 LEU A N 1
ATOM 726 C CA . LEU A 1 91 ? -1.738 0.734 4.598 1.00 90.75 91 LEU A CA 1
ATOM 727 C C . LEU A 1 91 ? -0.478 1.386 4.020 1.00 90.75 91 LEU A C 1
ATOM 729 O O . LEU A 1 91 ? -0.128 1.123 2.872 1.00 90.75 91 LEU A O 1
ATOM 733 N N . ILE A 1 92 ? 0.243 2.177 4.819 1.00 91.19 92 ILE A N 1
ATOM 734 C CA . ILE A 1 92 ? 1.521 2.769 4.409 1.00 91.19 92 ILE A CA 1
ATOM 735 C C . ILE A 1 92 ? 2.561 1.670 4.136 1.00 91.19 92 ILE A C 1
ATOM 737 O O . ILE A 1 92 ? 3.153 1.651 3.057 1.00 91.19 92 ILE A O 1
ATOM 741 N N . LYS A 1 93 ? 2.744 0.708 5.052 1.00 90.81 93 LYS A N 1
ATOM 742 C CA . LYS A 1 93 ? 3.686 -0.417 4.869 1.00 90.81 93 LYS A CA 1
ATOM 743 C C . LYS A 1 93 ? 3.368 -1.250 3.619 1.00 90.81 93 LYS A C 1
ATOM 745 O O . LYS A 1 93 ? 4.273 -1.601 2.868 1.00 90.81 93 LYS A O 1
ATOM 750 N N . PHE A 1 94 ? 2.090 -1.543 3.375 1.00 90.56 94 PHE A N 1
ATOM 7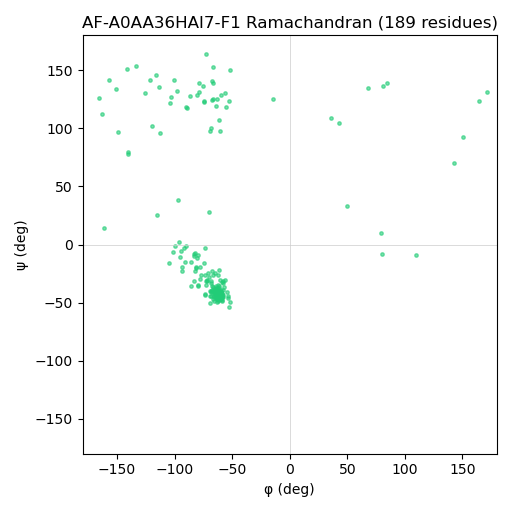51 C CA . PHE A 1 94 ? 1.639 -2.292 2.201 1.00 90.56 94 PHE A CA 1
ATOM 752 C C . PHE A 1 94 ? 1.743 -1.476 0.906 1.00 90.56 94 PHE A C 1
ATOM 754 O O . PHE A 1 94 ? 2.035 -2.051 -0.143 1.00 90.56 94 PHE A O 1
ATOM 761 N N . SER A 1 95 ? 1.582 -0.149 0.962 1.00 89.69 95 SER A N 1
ATOM 762 C CA . SER A 1 95 ? 1.747 0.720 -0.210 1.00 89.69 95 SER A CA 1
ATOM 763 C C . SER A 1 95 ? 3.178 0.721 -0.756 1.00 89.69 95 SER A C 1
ATOM 765 O O . SER A 1 95 ? 3.360 0.660 -1.972 1.00 89.69 95 SER A O 1
ATOM 767 N N . ASP A 1 96 ? 4.180 0.669 0.130 1.00 86.88 96 ASP A N 1
ATOM 768 C CA . ASP A 1 96 ? 5.597 0.526 -0.239 1.00 86.88 96 ASP A CA 1
ATOM 769 C C . ASP A 1 96 ? 5.877 -0.833 -0.917 1.00 86.88 96 ASP A C 1
ATOM 771 O O . ASP A 1 96 ? 6.819 -0.970 -1.692 1.00 86.88 96 ASP A O 1
ATOM 775 N N . ALA A 1 97 ? 5.053 -1.848 -0.645 1.00 86.88 97 ALA A N 1
ATOM 776 C CA . ALA A 1 97 ? 5.258 -3.226 -1.086 1.00 86.88 97 ALA A CA 1
ATOM 777 C C . ALA A 1 97 ? 4.534 -3.591 -2.395 1.00 86.88 97 ALA A C 1
ATOM 779 O O . ALA A 1 97 ? 4.725 -4.690 -2.922 1.00 86.88 97 ALA A O 1
ATOM 780 N N . MET A 1 98 ? 3.707 -2.695 -2.948 1.00 85.00 98 MET A N 1
ATOM 781 C CA . MET A 1 98 ? 2.863 -2.985 -4.120 1.00 85.00 98 MET A CA 1
ATOM 782 C C . MET A 1 98 ? 3.668 -3.408 -5.364 1.00 85.00 98 MET A C 1
ATOM 784 O O . MET A 1 98 ? 3.216 -4.249 -6.152 1.00 85.00 98 MET A O 1
ATOM 788 N N . GLY A 1 99 ? 4.880 -2.865 -5.514 1.00 80.69 99 GLY A N 1
ATOM 789 C CA . GLY A 1 99 ? 5.767 -3.140 -6.642 1.00 80.69 99 GLY A CA 1
ATOM 790 C C . GLY A 1 99 ? 6.545 -4.458 -6.562 1.00 80.69 99 GLY A C 1
ATOM 791 O O . GLY A 1 99 ? 7.135 -4.853 -7.558 1.00 80.69 99 GLY A O 1
ATOM 792 N N . ILE A 1 100 ? 6.522 -5.175 -5.433 1.00 82.81 100 ILE A N 1
ATOM 793 C CA . ILE A 1 100 ? 7.344 -6.380 -5.231 1.00 82.81 100 ILE A CA 1
ATOM 794 C C . ILE A 1 100 ? 6.906 -7.518 -6.166 1.00 82.81 100 ILE A C 1
ATOM 796 O O . ILE A 1 100 ? 5.745 -7.946 -6.127 1.00 82.81 100 ILE A O 1
ATOM 800 N N . MET A 1 101 ? 7.832 -8.077 -6.954 1.00 74.94 101 MET A N 1
ATOM 801 C CA . MET A 1 101 ? 7.573 -9.267 -7.783 1.00 74.94 101 MET A CA 1
ATOM 802 C C . MET A 1 101 ? 7.950 -10.585 -7.102 1.00 74.94 101 MET A C 1
ATOM 804 O O . MET A 1 101 ? 7.464 -11.645 -7.501 1.00 74.94 101 MET A O 1
ATOM 808 N N . SER A 1 102 ? 8.795 -10.534 -6.072 1.00 79.56 102 SER A N 1
ATOM 809 C CA . SER A 1 102 ? 9.340 -11.726 -5.421 1.00 79.56 102 SER A CA 1
ATOM 810 C C . SER A 1 102 ? 8.272 -12.530 -4.673 1.00 79.56 102 SER A C 1
ATOM 812 O O . SER A 1 102 ? 7.578 -12.024 -3.786 1.00 79.56 102 SER A O 1
ATOM 814 N N . HIS A 1 103 ? 8.144 -13.812 -5.014 1.00 75.62 103 HIS A N 1
ATOM 815 C CA . HIS A 1 103 ? 7.293 -14.751 -4.288 1.00 75.62 103 HIS A CA 1
ATOM 816 C C . HIS A 1 103 ? 8.004 -15.226 -3.002 1.00 75.62 103 HIS A C 1
ATOM 818 O O . HIS A 1 103 ? 9.206 -15.490 -3.055 1.00 75.62 103 HIS A O 1
ATOM 824 N N . PRO A 1 104 ? 7.314 -15.366 -1.848 1.00 80.06 104 PRO A N 1
ATOM 825 C CA . PRO A 1 104 ? 5.864 -15.265 -1.623 1.00 80.06 104 PRO A CA 1
ATOM 826 C C . PRO A 1 104 ? 5.355 -13.867 -1.233 1.00 80.06 104 PRO A C 1
ATOM 828 O O . PRO A 1 104 ? 4.147 -13.657 -1.119 1.00 80.06 104 PRO A O 1
ATOM 831 N N . TYR A 1 105 ? 6.254 -12.897 -1.069 1.00 84.88 105 TYR A N 1
ATOM 832 C CA . TYR A 1 105 ? 5.941 -11.542 -0.599 1.00 84.88 105 TYR A CA 1
ATOM 833 C C . TYR A 1 105 ? 4.975 -10.788 -1.511 1.00 84.88 105 TYR A C 1
ATOM 835 O O . TYR A 1 105 ? 4.158 -10.012 -1.023 1.00 84.88 105 TYR A O 1
ATOM 843 N N . ARG A 1 106 ? 5.003 -11.081 -2.815 1.00 86.06 106 ARG A N 1
ATOM 844 C CA . ARG A 1 106 ? 4.024 -10.579 -3.782 1.00 86.06 106 ARG A CA 1
ATOM 845 C C . ARG A 1 106 ? 2.580 -10.848 -3.348 1.00 86.06 106 ARG A C 1
ATOM 847 O O . ARG A 1 106 ? 1.771 -9.931 -3.379 1.00 86.06 106 ARG A O 1
ATOM 854 N N . ILE A 1 107 ? 2.257 -12.084 -2.954 1.00 85.62 107 ILE A N 1
ATOM 855 C CA . ILE A 1 107 ? 0.883 -12.454 -2.570 1.00 85.62 107 ILE A CA 1
ATOM 856 C C . ILE A 1 107 ? 0.487 -11.729 -1.291 1.00 85.62 107 ILE A C 1
ATOM 858 O O . ILE A 1 107 ? -0.622 -11.215 -1.202 1.00 85.62 107 ILE A O 1
ATOM 862 N N . VAL A 1 108 ? 1.407 -11.654 -0.327 1.00 88.50 108 VAL A N 1
ATOM 863 C CA . VAL A 1 108 ? 1.180 -10.937 0.932 1.00 88.50 108 VAL A CA 1
ATOM 864 C C . VAL A 1 108 ? 0.867 -9.471 0.653 1.00 88.50 108 VAL A C 1
ATOM 866 O O . VAL A 1 108 ? -0.132 -8.965 1.148 1.00 88.50 108 VAL A O 1
ATOM 869 N N . ALA A 1 109 ? 1.675 -8.806 -0.176 1.00 89.12 109 ALA A N 1
ATOM 870 C CA . ALA A 1 109 ? 1.489 -7.401 -0.511 1.00 89.12 109 ALA A CA 1
ATOM 871 C C . ALA A 1 109 ? 0.178 -7.146 -1.276 1.00 89.12 109 ALA A C 1
ATOM 873 O O . ALA A 1 109 ? -0.559 -6.219 -0.945 1.00 89.12 109 ALA A O 1
ATOM 874 N N . GLU A 1 110 ? -0.122 -7.977 -2.281 1.00 89.81 110 GLU A N 1
ATOM 875 C CA . GLU A 1 110 ? -1.312 -7.824 -3.124 1.00 89.81 110 GLU A CA 1
ATOM 876 C C . GLU A 1 110 ? -2.603 -8.117 -2.356 1.00 89.81 110 GLU A C 1
ATOM 878 O O . GLU A 1 110 ? -3.527 -7.302 -2.353 1.00 89.81 1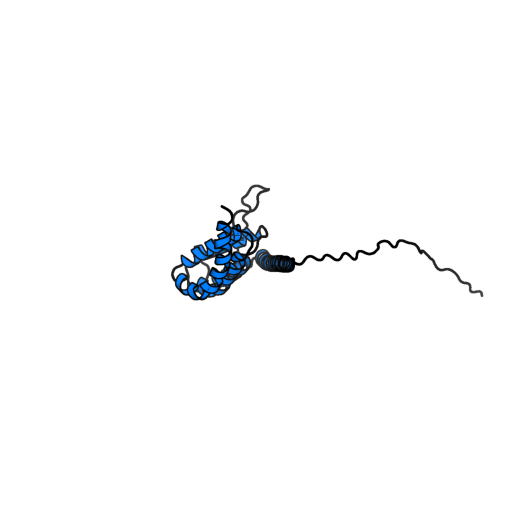10 GLU A O 1
ATOM 883 N N . GLN A 1 111 ? -2.662 -9.256 -1.666 1.00 89.50 111 GLN A N 1
ATOM 884 C CA . GLN A 1 111 ? -3.844 -9.641 -0.903 1.00 89.50 111 GLN A CA 1
ATOM 885 C C . GLN A 1 111 ? -4.028 -8.744 0.322 1.00 89.50 111 GLN A C 1
ATOM 887 O O . GLN A 1 111 ? -5.145 -8.324 0.602 1.00 89.50 111 GLN A O 1
ATOM 892 N N . GLY A 1 112 ? -2.940 -8.385 1.008 1.00 89.56 112 GLY A N 1
ATOM 893 C CA . GLY A 1 112 ? -3.007 -7.568 2.215 1.00 89.56 112 GLY A CA 1
ATOM 894 C C . GLY A 1 112 ? -3.571 -6.176 1.948 1.00 89.56 112 GLY A C 1
ATOM 895 O O . GLY A 1 112 ? -4.434 -5.701 2.681 1.00 89.56 112 GLY A O 1
ATOM 896 N N . MET A 1 113 ? -3.160 -5.549 0.844 1.00 91.38 113 MET A N 1
ATOM 897 C CA . MET A 1 113 ? -3.703 -4.256 0.429 1.00 91.38 113 MET A CA 1
ATOM 898 C C . MET A 1 113 ? -5.189 -4.346 0.051 1.00 91.38 113 MET A C 1
ATOM 900 O O . MET A 1 113 ? -5.972 -3.467 0.413 1.00 91.38 113 MET A O 1
ATOM 904 N N . ILE A 1 114 ? -5.594 -5.409 -0.655 1.00 91.19 114 ILE A N 1
ATOM 905 C CA . ILE A 1 114 ? -7.000 -5.642 -1.015 1.00 91.19 114 ILE A CA 1
ATOM 906 C C . ILE A 1 114 ? -7.850 -5.835 0.244 1.00 91.19 114 ILE A C 1
ATOM 908 O O . ILE A 1 114 ? -8.900 -5.204 0.360 1.00 91.19 114 ILE A O 1
ATOM 912 N N . ASP A 1 115 ? -7.405 -6.660 1.189 1.00 90.50 115 ASP A N 1
ATOM 913 C CA . ASP A 1 115 ? -8.147 -6.954 2.418 1.00 90.50 115 ASP A CA 1
ATOM 914 C C . ASP A 1 115 ? -8.294 -5.703 3.297 1.00 90.50 115 ASP A C 1
ATOM 916 O O . ASP A 1 115 ? -9.390 -5.414 3.788 1.00 90.50 115 ASP A O 1
ATOM 920 N N . LEU A 1 116 ? -7.220 -4.914 3.438 1.00 89.56 116 LEU A N 1
ATOM 921 C CA . LEU A 1 116 ? -7.228 -3.663 4.204 1.00 89.56 116 LEU A CA 1
ATOM 922 C C . LEU A 1 116 ? -8.189 -2.631 3.612 1.00 89.56 116 LEU A C 1
ATOM 924 O O . LEU A 1 116 ? -8.927 -1.994 4.359 1.00 89.56 116 LEU A O 1
ATOM 928 N N . LEU A 1 117 ? -8.205 -2.471 2.285 1.00 89.19 117 LEU A N 1
ATOM 929 C CA . LEU A 1 117 ? -9.118 -1.542 1.615 1.00 89.19 117 LEU A CA 1
ATOM 930 C C . LEU A 1 117 ? -10.566 -2.045 1.603 1.00 89.19 117 LEU A C 1
ATOM 932 O O . LEU A 1 117 ? -11.482 -1.237 1.713 1.00 89.19 117 LEU A O 1
ATOM 936 N N . SER A 1 118 ? -10.783 -3.358 1.494 1.00 88.25 118 SER A N 1
ATOM 937 C CA . SER A 1 118 ? -12.131 -3.949 1.486 1.00 88.25 118 SER A CA 1
ATOM 938 C C . SER A 1 118 ? -12.796 -3.896 2.861 1.00 88.25 118 SER A C 1
ATOM 940 O O . SER A 1 118 ? -14.014 -3.791 2.953 1.00 88.25 118 SER A O 1
ATOM 942 N N . THR A 1 119 ? -11.994 -3.947 3.927 1.00 86.88 119 THR A N 1
ATOM 943 C CA . THR A 1 119 ? -12.471 -3.916 5.319 1.00 86.88 119 THR A CA 1
ATOM 944 C C . THR A 1 119 ? -12.425 -2.505 5.920 1.00 86.88 119 THR A C 1
ATOM 946 O O . THR A 1 119 ? -12.752 -2.307 7.090 1.00 86.88 119 THR A O 1
ATOM 949 N N . ALA A 1 120 ? -12.014 -1.499 5.141 1.00 80.00 120 ALA A N 1
ATOM 950 C CA . ALA A 1 120 ? -11.918 -0.123 5.606 1.00 80.00 120 ALA A CA 1
ATOM 951 C C . ALA A 1 120 ? -13.314 0.476 5.846 1.00 80.00 120 ALA A C 1
ATOM 953 O O . ALA A 1 120 ? -13.967 0.980 4.936 1.00 80.00 120 ALA A O 1
ATOM 954 N N . THR A 1 121 ? -13.755 0.459 7.102 1.00 71.12 121 THR A N 1
ATOM 955 C CA . THR A 1 121 ? -14.969 1.146 7.568 1.00 71.12 121 THR A CA 1
ATOM 956 C C . THR A 1 121 ? -14.757 2.646 7.759 1.00 71.12 121 THR A C 1
ATOM 958 O O . THR A 1 121 ? -15.691 3.428 7.597 1.00 71.12 121 THR A O 1
ATOM 961 N N . SER A 1 122 ? -13.532 3.067 8.085 1.00 78.81 122 SER A N 1
ATOM 962 C CA . SER A 1 122 ? -13.182 4.465 8.338 1.00 78.81 122 SER A CA 1
ATOM 963 C C . SER A 1 122 ? -12.431 5.089 7.164 1.00 78.81 122 SER A C 1
ATOM 965 O O . SER A 1 122 ? -11.337 4.671 6.783 1.00 78.81 122 SER A O 1
ATOM 967 N N . VAL A 1 123 ? -12.991 6.167 6.616 1.00 84.44 123 VAL A N 1
ATOM 968 C CA . VAL A 1 123 ? -12.364 6.923 5.520 1.00 84.44 123 VAL A CA 1
ATOM 969 C C . VAL A 1 123 ? -11.103 7.648 6.006 1.00 84.44 123 VAL A C 1
ATOM 971 O O . VAL A 1 123 ? -10.137 7.771 5.261 1.00 84.44 123 VAL A O 1
ATOM 974 N N . ASN A 1 124 ? -11.066 8.062 7.276 1.00 86.44 124 ASN A N 1
ATOM 975 C CA . ASN A 1 124 ? -9.966 8.835 7.863 1.00 86.44 124 ASN A CA 1
AT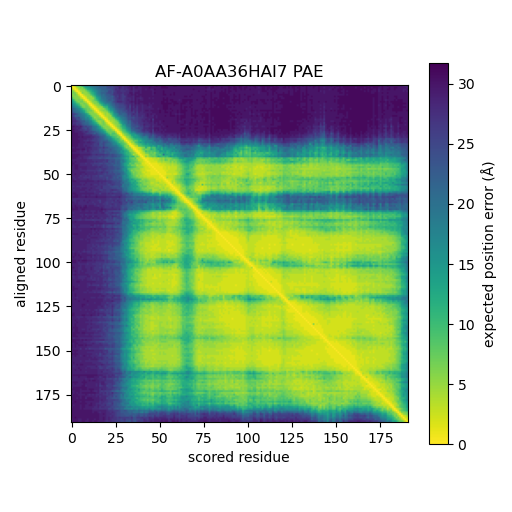OM 976 C C . ASN A 1 124 ? -8.613 8.115 7.784 1.00 86.44 124 ASN A C 1
ATOM 978 O O . ASN A 1 124 ? -7.609 8.729 7.423 1.00 86.44 124 ASN A O 1
ATOM 982 N N . SER A 1 125 ? -8.590 6.808 8.063 1.00 87.25 125 SER A N 1
ATOM 983 C CA . SER A 1 125 ? -7.368 5.996 7.996 1.00 87.25 125 SER A CA 1
ATOM 984 C C . SER A 1 125 ? -6.816 5.905 6.567 1.00 87.25 125 SER A C 1
ATOM 986 O O . SER A 1 125 ? -5.615 6.065 6.346 1.00 87.25 125 SER A O 1
ATOM 988 N N . VAL A 1 126 ? -7.705 5.739 5.583 1.00 88.31 126 VAL A N 1
ATOM 989 C CA . VAL A 1 126 ? -7.356 5.709 4.155 1.00 88.31 126 VAL A CA 1
ATOM 990 C C . VAL A 1 126 ? -6.893 7.084 3.677 1.00 88.31 126 VAL A C 1
ATOM 992 O O . VAL A 1 126 ? -5.917 7.168 2.939 1.00 88.31 126 VAL A O 1
ATOM 995 N N . MET A 1 127 ? -7.540 8.167 4.120 1.00 88.94 127 MET A N 1
ATOM 996 C CA . MET A 1 127 ? -7.155 9.542 3.774 1.00 88.94 127 MET A CA 1
ATOM 997 C C . MET A 1 127 ? -5.770 9.903 4.306 1.00 88.94 127 MET A C 1
ATOM 999 O O . MET A 1 127 ? -4.968 10.482 3.575 1.00 88.94 127 MET A O 1
ATOM 1003 N N . ALA A 1 128 ? -5.459 9.514 5.544 1.00 89.56 128 ALA A N 1
ATOM 1004 C CA . ALA A 1 128 ? -4.139 9.724 6.130 1.00 89.56 128 ALA A CA 1
ATOM 1005 C C . ALA A 1 128 ? -3.039 8.959 5.368 1.00 89.56 128 ALA A C 1
ATOM 1007 O O . ALA A 1 128 ? -1.953 9.494 5.146 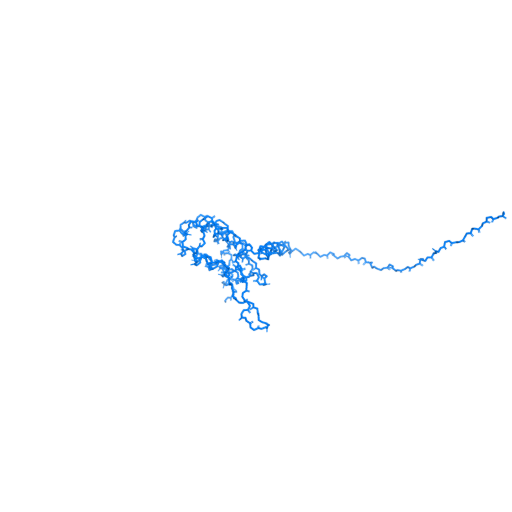1.00 89.56 128 ALA A O 1
ATOM 1008 N N . ALA A 1 129 ? -3.334 7.740 4.904 1.00 89.94 129 ALA A N 1
ATOM 1009 C CA . ALA A 1 129 ? -2.410 6.929 4.111 1.00 89.94 129 ALA A CA 1
ATOM 1010 C C . ALA A 1 129 ? -2.402 7.276 2.606 1.00 89.94 129 ALA A C 1
ATOM 1012 O O . ALA A 1 129 ? -1.528 6.808 1.871 1.00 89.94 129 ALA A O 1
ATOM 1013 N N . LEU A 1 130 ? -3.337 8.104 2.127 1.00 90.44 130 LEU A N 1
ATOM 1014 C CA . LEU A 1 130 ? -3.575 8.351 0.701 1.00 90.44 130 LEU A CA 1
ATOM 1015 C C . LEU A 1 130 ? -2.319 8.788 -0.073 1.00 90.44 130 LEU A C 1
ATOM 1017 O O . LEU A 1 130 ? -2.078 8.225 -1.143 1.00 90.44 130 LEU A O 1
ATOM 1021 N N . PRO A 1 131 ? -1.469 9.711 0.425 1.00 89.81 131 PRO A N 1
ATOM 1022 C CA . PRO A 1 131 ? -0.263 10.109 -0.300 1.00 89.81 131 PRO A CA 1
ATOM 1023 C C . PRO A 1 131 ? 0.720 8.949 -0.515 1.00 89.81 131 PRO A C 1
ATOM 1025 O O . PRO A 1 131 ? 1.334 8.856 -1.579 1.00 89.81 131 PRO A O 1
ATOM 1028 N N . ALA A 1 132 ? 0.854 8.052 0.469 1.00 90.50 132 ALA A N 1
ATOM 1029 C CA . ALA A 1 132 ? 1.708 6.870 0.369 1.00 90.50 132 ALA A CA 1
ATOM 1030 C C . ALA A 1 132 ? 1.128 5.861 -0.632 1.00 90.50 132 ALA A C 1
ATOM 1032 O O . ALA A 1 132 ? 1.831 5.402 -1.532 1.00 90.50 132 ALA A O 1
ATOM 1033 N N . ILE A 1 133 ? -0.186 5.628 -0.569 1.00 90.50 133 ILE A N 1
ATOM 1034 C CA . ILE A 1 133 ? -0.902 4.751 -1.501 1.00 90.50 133 ILE A CA 1
ATOM 1035 C C . ILE A 1 133 ? -0.770 5.249 -2.946 1.00 90.50 133 ILE A C 1
ATOM 1037 O O . ILE A 1 133 ? -0.455 4.472 -3.844 1.00 90.50 133 ILE A O 1
ATOM 1041 N N . VAL A 1 134 ? -0.939 6.551 -3.186 1.00 90.12 134 VAL A N 1
ATOM 1042 C CA . VAL A 1 134 ? -0.758 7.166 -4.512 1.00 90.12 134 VAL A CA 1
ATOM 1043 C C . VAL A 1 134 ? 0.662 6.950 -5.040 1.00 90.12 134 VAL A C 1
ATOM 1045 O O . VAL A 1 134 ? 0.839 6.663 -6.227 1.00 90.12 134 VAL A O 1
ATOM 1048 N N . ASN A 1 135 ? 1.677 7.072 -4.180 1.00 89.25 135 ASN A N 1
ATOM 1049 C CA . ASN A 1 135 ? 3.064 6.815 -4.565 1.00 89.25 135 ASN A CA 1
ATOM 1050 C C . ASN A 1 135 ? 3.281 5.337 -4.925 1.00 89.25 135 ASN A C 1
ATOM 1052 O O . ASN A 1 135 ? 3.853 5.060 -5.981 1.00 89.25 135 ASN A O 1
ATOM 1056 N N . GLY A 1 136 ? 2.759 4.410 -4.117 1.00 87.94 136 GLY A N 1
ATOM 1057 C CA . GLY A 1 136 ? 2.807 2.970 -4.384 1.00 87.94 136 GLY A CA 1
ATOM 1058 C C . GLY A 1 136 ? 2.111 2.588 -5.694 1.00 87.94 136 GLY A C 1
ATOM 1059 O O . GLY A 1 136 ? 2.672 1.863 -6.518 1.00 87.94 136 GLY A O 1
ATOM 1060 N N . ILE A 1 137 ? 0.930 3.156 -5.961 1.00 89.38 137 ILE A N 1
ATOM 1061 C CA . ILE A 1 137 ? 0.200 2.972 -7.225 1.00 89.38 137 ILE A CA 1
ATOM 1062 C C . ILE A 1 137 ? 1.019 3.498 -8.398 1.00 89.38 137 ILE A C 1
ATOM 1064 O O . ILE A 1 137 ? 1.174 2.798 -9.393 1.00 89.38 137 ILE A O 1
ATOM 1068 N N . ARG A 1 138 ? 1.572 4.711 -8.301 1.00 87.94 138 ARG A N 1
ATOM 1069 C CA . ARG A 1 138 ? 2.396 5.289 -9.371 1.00 87.94 138 ARG A CA 1
ATOM 1070 C C . ARG A 1 138 ? 3.620 4.423 -9.667 1.00 87.94 138 ARG A C 1
ATOM 1072 O O . ARG A 1 138 ? 3.926 4.216 -10.839 1.00 87.94 138 ARG A O 1
ATOM 1079 N N . PHE A 1 139 ? 4.308 3.943 -8.633 1.00 86.00 139 PHE A N 1
ATOM 1080 C CA . PHE A 1 139 ? 5.454 3.049 -8.781 1.00 86.00 139 PHE A CA 1
ATOM 1081 C C . PHE A 1 139 ? 5.051 1.756 -9.499 1.00 86.00 139 PHE A C 1
ATOM 1083 O O . PHE A 1 139 ? 5.654 1.378 -10.500 1.00 86.00 139 PHE A O 1
ATOM 1090 N N . THR A 1 140 ? 3.941 1.156 -9.071 1.00 86.88 140 THR A N 1
ATOM 1091 C CA . THR A 1 140 ? 3.408 -0.083 -9.652 1.00 86.88 140 THR A CA 1
ATOM 1092 C C . THR A 1 140 ? 2.885 0.112 -11.086 1.00 86.88 140 THR A C 1
ATOM 1094 O O . THR A 1 140 ? 3.028 -0.776 -11.921 1.00 86.88 140 THR A O 1
ATOM 1097 N N . LEU A 1 141 ? 2.330 1.283 -11.423 1.00 86.00 141 LEU A N 1
ATOM 1098 C CA . LEU A 1 141 ? 1.882 1.632 -12.781 1.00 86.00 141 LEU A CA 1
ATOM 1099 C C . LEU A 1 141 ? 3.035 1.839 -13.767 1.00 86.00 141 LEU A C 1
ATOM 1101 O O . LEU A 1 141 ? 2.848 1.667 -14.969 1.00 86.00 141 LEU A O 1
ATOM 1105 N N . LEU A 1 142 ? 4.204 2.252 -13.276 1.00 85.38 142 LEU A N 1
ATOM 1106 C CA . LEU A 1 142 ? 5.418 2.390 -14.083 1.00 85.38 142 LEU A CA 1
ATOM 1107 C C . LEU A 1 142 ? 6.157 1.059 -14.261 1.00 85.38 142 LEU A C 1
ATOM 1109 O O . LEU A 1 142 ? 7.108 0.997 -15.038 1.00 85.38 142 LEU A O 1
ATOM 1113 N N . HIS A 1 143 ? 5.722 0.009 -13.564 1.00 83.94 143 HIS A N 1
ATOM 1114 C CA . HIS A 1 143 ? 6.328 -1.307 -13.650 1.00 83.94 143 HIS A CA 1
ATOM 1115 C C . HIS A 1 143 ? 6.116 -1.921 -15.053 1.00 83.94 143 HIS A C 1
ATOM 1117 O O . HIS A 1 143 ? 5.020 -1.812 -15.616 1.00 83.94 143 HIS A O 1
ATOM 1123 N N . PRO A 1 144 ? 7.129 -2.589 -15.642 1.00 79.31 144 PRO A N 1
ATOM 1124 C CA . PRO A 1 144 ? 7.020 -3.167 -16.985 1.00 79.31 144 PRO A CA 1
ATOM 1125 C C . PRO A 1 144 ? 5.966 -4.285 -17.081 1.00 79.31 144 PRO A C 1
ATOM 1127 O O . PRO A 1 144 ? 5.261 -4.392 -18.088 1.00 79.31 144 PRO A O 1
ATOM 1130 N N . ASP A 1 145 ? 5.814 -5.090 -16.025 1.00 83.94 145 ASP A N 1
ATOM 1131 C CA . ASP A 1 145 ? 4.832 -6.183 -15.980 1.00 83.94 145 ASP A CA 1
ATOM 1132 C C . ASP A 1 145 ? 3.386 -5.662 -16.078 1.00 83.94 145 ASP A C 1
ATOM 1134 O O . ASP A 1 145 ? 2.935 -4.830 -15.284 1.00 83.94 145 ASP A O 1
ATOM 1138 N N . GLN A 1 146 ? 2.637 -6.187 -17.049 1.00 84.69 146 GLN A N 1
ATOM 1139 C CA . GLN A 1 146 ? 1.216 -5.900 -17.236 1.00 84.69 146 GLN A CA 1
ATOM 1140 C C . GLN A 1 146 ? 0.380 -6.330 -16.026 1.00 84.69 146 GLN A C 1
ATOM 1142 O O . GLN A 1 146 ? -0.542 -5.612 -15.643 1.00 84.69 146 GLN A O 1
ATOM 1147 N N . SER A 1 147 ? 0.726 -7.441 -15.371 1.00 85.81 147 SER A N 1
ATOM 1148 C CA . SER A 1 147 ? -0.004 -7.946 -14.199 1.00 85.81 147 SER A CA 1
ATOM 1149 C C . SER A 1 147 ? -0.009 -6.924 -13.061 1.00 85.81 147 SER A C 1
ATOM 1151 O O . SER A 1 147 ? -1.034 -6.694 -12.420 1.00 85.81 147 SER A O 1
ATOM 1153 N N . LYS A 1 148 ? 1.131 -6.253 -12.849 1.00 86.50 148 LYS A N 1
ATOM 1154 C CA . LYS A 1 148 ? 1.285 -5.186 -11.854 1.00 86.50 148 LYS A CA 1
ATOM 1155 C C . LYS A 1 148 ? 0.500 -3.937 -12.223 1.00 86.50 148 LYS A C 1
ATOM 1157 O O . LYS A 1 148 ? -0.166 -3.363 -11.364 1.00 86.50 148 LYS A O 1
ATOM 1162 N N . ARG A 1 149 ? 0.493 -3.558 -13.502 1.00 87.12 149 ARG A N 1
ATOM 1163 C CA . ARG A 1 149 ? -0.316 -2.432 -13.989 1.00 87.12 149 ARG A CA 1
ATOM 1164 C C . ARG A 1 149 ? -1.811 -2.676 -13.775 1.00 87.12 149 ARG A C 1
ATOM 1166 O O . ARG A 1 149 ? -2.489 -1.808 -13.233 1.00 87.12 149 ARG A O 1
ATOM 1173 N N . VAL A 1 150 ? -2.310 -3.869 -14.107 1.00 87.88 150 VAL A N 1
ATOM 1174 C CA . VAL A 1 150 ? -3.710 -4.263 -13.860 1.00 87.88 150 VAL A CA 1
ATOM 1175 C C . VAL A 1 150 ? -4.031 -4.256 -12.364 1.00 87.88 150 VAL A C 1
ATOM 1177 O O . VAL A 1 150 ? -5.067 -3.732 -11.959 1.00 87.88 150 VAL A O 1
ATOM 1180 N N . TYR A 1 151 ? -3.128 -4.771 -11.527 1.00 88.81 151 TYR A N 1
ATOM 1181 C CA . TYR A 1 151 ? -3.278 -4.715 -10.074 1.00 88.81 151 TYR A CA 1
ATOM 1182 C C . TYR A 1 151 ? -3.360 -3.268 -9.553 1.00 88.81 151 TYR A C 1
ATOM 1184 O O . TYR A 1 151 ? -4.266 -2.940 -8.790 1.00 88.81 151 TYR A O 1
ATOM 1192 N N . ALA A 1 152 ? -2.491 -2.368 -10.017 1.00 89.62 152 ALA A N 1
ATOM 1193 C CA . ALA A 1 152 ? -2.522 -0.960 -9.626 1.00 89.62 152 ALA A CA 1
ATOM 1194 C C . ALA A 1 152 ? -3.824 -0.254 -10.052 1.00 89.62 152 ALA A C 1
ATOM 1196 O O . ALA A 1 152 ? -4.390 0.515 -9.272 1.00 89.62 152 ALA A O 1
ATOM 1197 N N . LEU A 1 153 ? -4.335 -0.551 -11.254 1.00 88.94 153 LEU A N 1
ATOM 1198 C CA . LEU A 1 153 ? -5.648 -0.081 -11.715 1.00 88.94 153 LEU A CA 1
ATOM 1199 C C . LEU A 1 153 ? -6.778 -0.586 -10.807 1.00 88.94 153 LEU A C 1
ATOM 1201 O O . LEU A 1 153 ? -7.636 0.199 -10.410 1.00 88.94 153 LEU A O 1
ATOM 1205 N N . LYS A 1 154 ? -6.749 -1.867 -10.417 1.00 91.38 154 LYS A N 1
ATOM 1206 C CA . LYS A 1 154 ? -7.732 -2.453 -9.493 1.00 91.38 154 LYS A CA 1
ATOM 1207 C C . LYS A 1 154 ? -7.747 -1.722 -8.148 1.00 91.38 154 LYS A C 1
ATOM 1209 O O . LYS A 1 154 ? -8.822 -1.380 -7.664 1.00 91.38 154 LYS A O 1
ATOM 1214 N N . ILE A 1 155 ? -6.577 -1.435 -7.575 1.00 90.81 155 ILE A N 1
ATOM 1215 C CA . ILE A 1 155 ? -6.471 -0.680 -6.318 1.00 90.81 155 ILE A CA 1
ATOM 1216 C C . ILE A 1 155 ? -7.010 0.748 -6.475 1.00 90.81 155 ILE A C 1
ATOM 1218 O O . ILE A 1 155 ? -7.728 1.219 -5.595 1.00 90.81 155 ILE A O 1
ATOM 1222 N N . MET A 1 156 ? -6.747 1.425 -7.600 1.00 89.88 156 MET A N 1
ATOM 1223 C CA . MET A 1 156 ? -7.357 2.734 -7.873 1.00 89.88 156 MET A CA 1
ATOM 1224 C C . MET A 1 156 ? -8.886 2.664 -7.912 1.00 89.88 156 MET A C 1
ATOM 1226 O O . MET A 1 156 ? -9.535 3.488 -7.274 1.00 89.88 156 MET A O 1
ATOM 1230 N N . CYS A 1 157 ? -9.464 1.673 -8.596 1.00 89.44 157 CYS A N 1
ATOM 1231 C CA . CYS A 1 157 ? -10.917 1.483 -8.629 1.00 89.44 157 CYS A CA 1
ATOM 1232 C C . CYS A 1 157 ? -11.500 1.214 -7.233 1.00 89.44 157 CYS A C 1
ATOM 1234 O O . CYS A 1 157 ? -12.563 1.737 -6.891 1.00 89.44 157 CYS A O 1
ATOM 1236 N N . MET A 1 158 ? -10.803 0.429 -6.405 1.00 90.31 158 MET A N 1
ATOM 1237 C CA . MET A 1 158 ? -11.209 0.194 -5.017 1.00 90.31 158 MET A CA 1
ATOM 1238 C C . MET A 1 158 ? -11.185 1.488 -4.202 1.00 90.31 158 MET A C 1
ATOM 1240 O O . MET A 1 158 ? -12.166 1.795 -3.533 1.00 90.31 158 MET A O 1
ATOM 1244 N N . LEU A 1 159 ? -10.125 2.294 -4.319 1.00 88.81 159 LEU A N 1
ATOM 1245 C CA . LEU A 1 159 ? -10.040 3.592 -3.646 1.00 88.81 159 LEU A CA 1
ATOM 1246 C C . LEU A 1 159 ? -11.182 4.520 -4.049 1.00 88.81 159 LEU A C 1
ATOM 1248 O O . LEU A 1 159 ? -11.794 5.125 -3.179 1.00 88.81 159 LEU A O 1
ATOM 1252 N N . THR A 1 160 ? -11.506 4.614 -5.339 1.00 87.50 160 THR A N 1
ATOM 1253 C CA . THR A 1 160 ? -12.615 5.461 -5.804 1.00 87.50 160 THR A CA 1
ATOM 1254 C C . THR A 1 160 ? -13.985 4.956 -5.359 1.00 87.50 160 THR A C 1
ATOM 1256 O O . THR A 1 160 ? -14.922 5.746 -5.295 1.00 87.50 160 THR A O 1
ATOM 1259 N N . SER A 1 161 ? -14.103 3.663 -5.045 1.00 87.50 161 SER A N 1
ATOM 1260 C CA . SER A 1 161 ? -15.342 3.060 -4.538 1.00 87.50 161 SER A CA 1
ATOM 1261 C C . SER A 1 161 ? -15.579 3.360 -3.052 1.00 87.50 161 SER A C 1
ATOM 1263 O O . SER A 1 161 ? -16.710 3.267 -2.583 1.00 87.50 161 SER A O 1
ATOM 1265 N N . ILE A 1 162 ? -14.538 3.749 -2.305 1.00 86.56 162 ILE A N 1
ATOM 1266 C CA . ILE A 1 162 ? -14.658 4.164 -0.904 1.00 86.56 162 ILE A CA 1
ATOM 1267 C C . ILE A 1 162 ? -15.283 5.563 -0.853 1.00 86.56 162 ILE A C 1
ATOM 1269 O O . ILE A 1 162 ? -14.763 6.526 -1.429 1.00 86.56 162 ILE A O 1
ATOM 1273 N N . HIS A 1 163 ? -16.401 5.688 -0.137 1.00 80.38 163 HIS A N 1
ATOM 1274 C CA . HIS A 1 163 ? -17.140 6.943 -0.020 1.00 80.38 163 HIS A CA 1
ATOM 1275 C C . HIS A 1 163 ? -16.241 8.078 0.506 1.00 80.38 163 HIS A C 1
ATOM 1277 O O . HIS A 1 163 ? -15.539 7.920 1.498 1.00 80.38 163 HIS A O 1
ATOM 1283 N N . GLY A 1 164 ? -16.239 9.232 -0.167 1.00 79.94 164 GLY A N 1
ATOM 1284 C CA . GLY A 1 164 ? -15.413 10.389 0.208 1.00 79.94 164 GLY A CA 1
ATOM 1285 C C . GLY A 1 164 ? -13.940 10.327 -0.226 1.00 79.94 164 GLY A C 1
ATOM 1286 O O . GLY A 1 164 ? -13.246 11.338 -0.146 1.00 79.94 164 GLY A O 1
ATOM 1287 N N . CYS A 1 165 ? -13.455 9.201 -0.756 1.00 83.12 165 CYS A N 1
ATOM 1288 C CA . CYS A 1 165 ? -12.079 9.079 -1.249 1.00 83.12 165 CYS A CA 1
ATOM 1289 C C . CYS A 1 165 ? -11.898 9.699 -2.649 1.00 83.12 165 CYS A C 1
ATOM 1291 O O . CYS A 1 165 ? -10.880 10.333 -2.926 1.00 83.12 165 CYS A O 1
ATOM 1293 N N . GLY A 1 166 ? -12.919 9.608 -3.511 1.00 81.50 166 GLY A N 1
ATOM 1294 C CA . GLY A 1 166 ? -12.892 10.136 -4.884 1.00 81.50 166 GLY A CA 1
ATOM 1295 C C . GLY A 1 166 ? -12.495 11.620 -5.004 1.00 81.50 166 GLY A C 1
ATOM 1296 O O . GLY A 1 166 ? -11.539 11.919 -5.721 1.00 81.50 166 GLY A O 1
ATOM 1297 N N . PRO A 1 167 ? -13.152 12.559 -4.291 1.00 84.94 167 PRO A N 1
ATOM 1298 C CA . PRO A 1 167 ? -12.792 13.981 -4.335 1.00 84.94 167 PRO 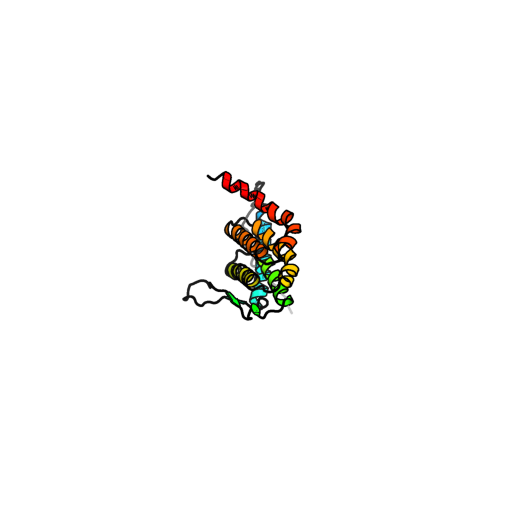A CA 1
ATOM 1299 C C . PRO A 1 167 ? -11.369 14.263 -3.834 1.00 84.94 167 PRO A C 1
ATOM 1301 O O . PRO A 1 167 ? -10.669 15.110 -4.384 1.00 84.94 167 PRO A O 1
ATOM 1304 N N . ASN A 1 168 ? -10.911 13.510 -2.831 1.00 85.19 168 ASN A N 1
ATOM 1305 C CA . ASN A 1 168 ? -9.570 13.647 -2.258 1.00 85.19 168 ASN A CA 1
ATOM 1306 C C . ASN A 1 168 ? -8.466 13.076 -3.161 1.00 85.19 168 ASN A C 1
ATOM 1308 O O . ASN A 1 168 ? -7.294 13.410 -2.993 1.00 85.19 168 ASN A O 1
ATOM 1312 N N . LEU A 1 169 ? -8.825 12.254 -4.151 1.00 85.44 169 LEU A N 1
ATOM 1313 C CA . LEU A 1 169 ? -7.895 11.719 -5.143 1.00 85.44 169 LEU A CA 1
ATOM 1314 C C . LEU A 1 169 ? -7.607 12.714 -6.286 1.00 85.44 169 LEU A C 1
ATOM 1316 O O . LEU A 1 169 ? -6.580 12.599 -6.958 1.00 85.44 169 LEU A O 1
ATOM 1320 N N . VAL A 1 170 ? -8.465 13.724 -6.479 1.00 85.75 170 VAL A N 1
ATOM 1321 C CA . VAL A 1 170 ? -8.373 14.711 -7.573 1.00 85.75 170 VAL A CA 1
ATOM 1322 C C . VAL A 1 170 ? -7.006 15.408 -7.663 1.00 85.75 170 VAL A C 1
ATOM 1324 O O . VAL A 1 170 ? -6.446 15.448 -8.763 1.00 85.75 170 VAL A O 1
ATOM 1327 N N . PRO A 1 171 ? -6.392 15.889 -6.560 1.00 88.12 171 PRO A N 1
ATOM 1328 C CA . PRO A 1 171 ? -5.074 16.532 -6.610 1.00 88.12 171 PRO A CA 1
ATOM 1329 C C . PRO A 1 171 ? -3.960 15.606 -7.122 1.00 88.12 171 PRO A C 1
ATOM 1331 O O . PRO A 1 171 ? -2.922 16.065 -7.604 1.00 88.12 171 PRO A O 1
ATOM 1334 N N . PHE A 1 172 ? -4.164 14.290 -7.038 1.00 86.06 172 PHE A N 1
ATOM 1335 C CA . PHE A 1 172 ? -3.176 13.279 -7.396 1.00 86.06 172 PHE A CA 1
ATOM 1336 C C . PHE A 1 172 ? -3.327 12.754 -8.828 1.00 86.06 172 PHE A C 1
ATOM 1338 O O . PHE A 1 172 ? -2.400 12.113 -9.336 1.00 86.06 172 PHE A O 1
ATOM 1345 N N . TYR A 1 173 ? -4.421 13.066 -9.532 1.00 84.38 173 TYR A N 1
ATOM 1346 C CA . TYR A 1 173 ? -4.655 12.583 -10.898 1.00 84.38 173 TYR A CA 1
ATOM 1347 C C . TYR A 1 173 ? -3.545 12.956 -11.878 1.00 84.38 173 TYR A C 1
ATOM 1349 O O . TYR A 1 173 ? -3.148 12.120 -12.687 1.00 84.38 173 TYR A O 1
ATOM 1357 N N . GLY A 1 174 ? -2.948 14.146 -11.763 1.00 82.31 174 GLY A N 1
ATOM 1358 C CA . GLY A 1 174 ? -1.804 14.516 -12.606 1.00 82.31 174 GLY A CA 1
ATOM 1359 C C . GLY A 1 174 ? -0.620 13.546 -12.474 1.00 82.31 174 GLY A C 1
ATOM 1360 O O . GLY A 1 174 ? 0.074 13.259 -13.450 1.00 82.31 174 GLY A O 1
ATOM 1361 N N . ARG A 1 175 ? -0.411 12.977 -11.280 1.00 82.88 175 ARG A N 1
ATOM 1362 C CA . ARG A 1 175 ? 0.672 12.020 -11.008 1.00 82.88 175 ARG A CA 1
ATOM 1363 C C . ARG A 1 175 ? 0.317 10.588 -11.410 1.00 82.88 175 ARG A C 1
ATOM 1365 O O . ARG A 1 175 ? 1.236 9.860 -11.790 1.00 82.88 175 ARG A O 1
ATOM 1372 N N . LEU A 1 176 ? -0.961 10.215 -11.321 1.00 82.38 176 LEU A N 1
ATOM 1373 C CA . LEU A 1 176 ? -1.483 8.868 -11.591 1.00 82.38 176 LEU A CA 1
ATOM 1374 C C . LEU A 1 176 ? -1.797 8.617 -13.073 1.00 82.38 176 LEU A C 1
ATOM 1376 O O . LEU A 1 176 ? -1.559 7.522 -13.573 1.00 82.38 176 LEU A O 1
ATOM 1380 N N . LEU A 1 177 ? -2.283 9.628 -13.797 1.00 80.88 177 LEU A N 1
ATOM 1381 C CA . LEU A 1 177 ? -2.674 9.498 -15.206 1.00 80.88 177 LEU A CA 1
ATOM 1382 C C . LEU A 1 177 ? -1.484 9.597 -16.172 1.00 80.88 177 LEU A C 1
ATOM 1384 O O . LEU A 1 177 ? -1.553 9.099 -17.295 1.00 80.88 177 LEU A O 1
ATOM 1388 N N . ALA A 1 178 ? -0.379 10.223 -15.756 1.00 80.50 178 ALA A N 1
ATOM 1389 C CA . ALA A 1 178 ? 0.803 10.384 -16.604 1.00 80.50 178 ALA A CA 1
ATOM 1390 C C . ALA A 1 178 ? 1.428 9.039 -17.052 1.00 80.50 178 ALA A C 1
ATOM 1392 O O . ALA A 1 178 ? 1.738 8.912 -18.238 1.00 80.50 178 ALA A O 1
ATOM 1393 N N . PRO A 1 179 ? 1.588 8.023 -16.178 1.00 76.94 179 PRO A N 1
ATOM 1394 C CA . PRO A 1 179 ? 1.977 6.673 -16.594 1.00 76.94 179 PRO A CA 1
ATOM 1395 C C . PRO A 1 179 ? 0.988 6.019 -17.568 1.00 76.94 179 PRO A C 1
ATOM 1397 O O . PRO A 1 179 ? 1.421 5.417 -18.545 1.00 76.94 179 PRO A O 1
ATOM 1400 N N . LEU A 1 180 ? -0.324 6.172 -17.351 1.00 75.94 180 LEU A N 1
ATOM 1401 C CA . LEU A 1 180 ? -1.356 5.507 -18.159 1.00 75.94 180 LEU A CA 1
ATOM 1402 C C . LEU A 1 180 ? -1.343 5.945 -19.626 1.00 75.94 180 LEU A C 1
ATOM 1404 O O . LEU A 1 180 ? -1.505 5.111 -20.513 1.00 75.94 180 LEU A O 1
ATOM 1408 N N . ARG A 1 181 ? -1.071 7.229 -19.896 1.00 75.62 181 ARG A N 1
ATOM 1409 C CA . ARG A 1 181 ? -0.974 7.750 -21.273 1.00 75.62 181 ARG A CA 1
ATOM 1410 C C . ARG A 1 181 ? 0.075 7.028 -22.116 1.00 75.62 181 ARG A C 1
ATOM 1412 O O . ARG A 1 181 ? -0.103 6.912 -23.320 1.00 75.62 181 ARG A O 1
ATOM 1419 N N . LYS A 1 182 ? 1.156 6.538 -21.503 1.00 73.25 182 LYS A N 1
ATOM 1420 C CA . LYS A 1 182 ? 2.215 5.822 -22.231 1.00 73.25 182 LYS A CA 1
ATOM 1421 C C . LYS A 1 182 ? 1.735 4.482 -22.775 1.00 73.25 182 LYS A C 1
ATOM 1423 O O . LYS A 1 182 ? 2.162 4.092 -23.851 1.00 73.25 182 LYS A O 1
ATOM 1428 N N . TYR A 1 183 ? 0.869 3.804 -22.029 1.00 68.88 183 TYR A N 1
ATOM 1429 C CA . TYR A 1 183 ? 0.424 2.452 -22.350 1.00 68.88 183 TYR A CA 1
ATOM 1430 C C . TYR A 1 183 ? -0.868 2.428 -23.165 1.00 68.88 183 TYR A C 1
ATOM 1432 O O . TYR A 1 183 ? -1.085 1.478 -23.904 1.00 68.88 183 TYR A O 1
ATOM 1440 N N . LEU A 1 184 ? -1.672 3.497 -23.109 1.00 64.06 184 LEU A N 1
ATOM 1441 C CA . LEU A 1 184 ? -2.881 3.644 -23.927 1.00 64.06 184 LEU A CA 1
ATOM 1442 C C . LEU A 1 184 ? -2.601 3.515 -25.437 1.00 64.06 184 LEU A C 1
ATOM 1444 O O . LEU A 1 184 ? -3.455 3.054 -26.182 1.00 64.06 184 LEU A O 1
ATOM 1448 N N . HIS A 1 185 ? -1.408 3.912 -25.887 1.00 57.03 185 HIS A N 1
ATOM 1449 C CA . HIS A 1 185 ? -1.013 3.835 -27.295 1.00 57.03 185 HIS A CA 1
ATOM 1450 C C . HIS A 1 185 ? -0.307 2.524 -27.671 1.00 57.03 185 HIS A C 1
ATOM 1452 O O . HIS A 1 185 ? -0.190 2.223 -28.851 1.00 57.03 185 HIS A O 1
ATOM 1458 N N . THR A 1 186 ? 0.160 1.736 -26.698 1.00 56.28 186 THR A N 1
ATOM 1459 C CA . THR A 1 186 ? 0.939 0.512 -26.964 1.00 56.28 186 THR A CA 1
ATOM 1460 C C . THR A 1 186 ? 0.060 -0.654 -27.425 1.00 56.28 186 THR A C 1
ATOM 1462 O O . THR A 1 186 ? 0.522 -1.519 -28.167 1.00 56.28 186 THR A O 1
ATOM 1465 N N . ASP A 1 187 ? -1.217 -0.651 -27.043 1.00 51.56 187 ASP A N 1
ATOM 1466 C CA . ASP A 1 187 ? -2.183 -1.662 -27.487 1.00 51.56 187 ASP A CA 1
ATOM 1467 C C . ASP A 1 187 ? -2.738 -1.363 -28.897 1.00 51.56 187 ASP A C 1
ATOM 1469 O O . ASP A 1 187 ? -3.343 -2.234 -29.512 1.00 51.56 187 ASP A O 1
ATOM 1473 N N . ALA A 1 188 ? -2.501 -0.160 -29.440 1.00 49.03 188 ALA A N 1
ATOM 1474 C CA . ALA A 1 188 ? -2.952 0.230 -30.781 1.00 49.03 188 ALA A CA 1
ATOM 1475 C C . ALA A 1 188 ? -1.990 -0.187 -31.913 1.00 49.03 188 ALA A C 1
ATOM 1477 O O . ALA A 1 188 ? -2.388 -0.164 -33.071 1.00 49.03 188 ALA A O 1
ATOM 1478 N N . GLU A 1 189 ? -0.746 -0.568 -31.601 1.00 42.16 189 GLU A N 1
ATOM 1479 C CA . GLU A 1 189 ? 0.245 -1.039 -32.591 1.00 42.16 189 GLU A CA 1
ATOM 1480 C C . GLU A 1 189 ? 0.370 -2.574 -32.655 1.00 42.16 189 GLU A C 1
ATOM 1482 O O . GLU A 1 189 ? 1.143 -3.088 -33.458 1.00 42.16 189 GLU A O 1
ATOM 1487 N N . ASN A 1 190 ? -0.379 -3.318 -31.832 1.00 40.78 190 ASN A N 1
ATOM 1488 C CA . ASN A 1 190 ? -0.331 -4.787 -31.775 1.00 40.78 190 ASN A CA 1
ATOM 1489 C C . ASN A 1 190 ? -1.648 -5.468 -32.202 1.00 40.78 190 ASN A C 1
ATOM 1491 O O . ASN A 1 190 ? -1.912 -6.597 -31.782 1.00 40.78 190 ASN A O 1
ATOM 1495 N N . VAL A 1 191 ? -2.465 -4.799 -33.024 1.00 38.03 191 VAL A N 1
ATOM 1496 C CA . VAL A 1 191 ? -3.672 -5.369 -33.655 1.00 38.03 191 VAL A CA 1
ATOM 1497 C C . VAL A 1 191 ? -3.551 -5.301 -35.168 1.00 38.03 191 VAL A C 1
ATOM 1499 O O . VAL A 1 191 ? -3.215 -4.208 -35.673 1.00 38.03 191 VAL A O 1
#

Secondary structure (DSSP, 8-state):
---------------------------S--HHHHHHHHHHHHHHHHHHHHHHTTTT-EEEE--S-TTSPP-EEEESS-GGG--HHHHHHHHHHHHHHTT--STTHHHHHHHHHHHHHHT---HHHHHHHHHHHHHHHHHHHTSS-HHHHHHHHHHHHHHHHSTTHHHHHGGGHHHHHHHHHHHHTGGGS--

Solvent-accessible surface area (backbone atoms only — not comparable to full-atom values): 11650 Å² total; per-residue (Å²): 140,84,88,83,84,90,79,87,90,82,85,87,80,88,84,92,84,80,84,89,82,90,71,89,76,91,68,97,81,69,79,65,65,57,58,55,54,52,49,48,53,51,47,44,49,52,51,48,49,38,51,77,72,51,77,67,48,58,46,75,39,65,94,50,64,94,91,56,79,64,83,43,82,41,63,81,55,65,67,79,78,53,52,54,69,62,50,20,54,48,47,36,58,33,17,70,35,54,63,40,78,54,83,70,58,28,55,50,22,55,51,50,47,51,52,54,62,73,49,56,84,55,56,66,25,52,61,73,23,38,71,47,37,53,50,20,36,38,54,13,43,65,41,87,52,64,70,45,29,54,49,31,51,52,51,52,54,52,47,53,67,38,78,80,39,45,75,71,44,57,87,48,44,73,66,56,49,58,54,50,61,67,53,68,57,58,68,67,76,76,114

pLDDT: mean 73.18, std 19.31, range [31.25, 91.38]

Nearest PDB structures (foldseek):
  5cwk-assembly1_A  TM=4.221E-01  e=3.352E+00  synthetic construct
  7mwr-assembly1_A  TM=4.925E-01  e=6.375E+00  synthetic construct
  6mzg-assembly2_K  TM=4.920E-01  e=7.769E+00  Lachancea kluyveri NRRL Y-12651
  6mzf-assembly1_E  TM=4.040E-01  e=4.086E+00  Lachancea kluyveri NRRL Y-12651
  7rht-assembly1_A  TM=4.905E-01  e=8.577E+00  Homo sapiens

Mean predicted aligned error: 13.73 Å

Foldseek 3Di:
DDDDDDDDDDDDDDDDDDDDDPDDDPDPDDPPPVVLVVLLVVLCVVLVVCVVVCVLQKDFDPPDPPPDAGQDIDGNDDLLPDDLQSLLVNLLNLLSQLQHPDPPSNNVSLVVNVVSLVSPPDVNSCLSNVVSNLVSLLNQLLDPDPVSVVSSVVSVVSQCVPPPSVVSCVVSCVSNCVSVVVVVCVVVVVD

Radius of gyration: 26.75 Å; Cα contacts (8 Å, |Δi|>4): 160; chains: 1; bounding box: 101×47×55 Å

InterPro domains:
  IPR019399 Parkin co-regulated protein [PF10274] (46-185)
  IPR019399 Parkin co-regulated protein [PTHR21207] (30-185)